Protein AF-A0A0K6IUK5-F1 (afdb_monomer_lite)

pLDDT: mean 80.34, std 14.59, range [36.84, 97.12]

Organism: NCBI:txid1137284

Structure (mmCIF, N/CA/C/O backbone):
data_AF-A0A0K6IUK5-F1
#
_entry.id   AF-A0A0K6IUK5-F1
#
loop_
_atom_site.group_PDB
_atom_site.id
_atom_site.type_symbol
_atom_site.label_atom_id
_atom_site.label_alt_id
_atom_site.label_comp_id
_atom_site.label_asym_id
_atom_site.label_entity_id
_atom_site.label_seq_id
_atom_site.pdbx_PDB_ins_code
_atom_site.Cartn_x
_atom_site.Cartn_y
_atom_site.Cartn_z
_atom_site.occupancy
_atom_site.B_iso_or_equiv
_atom_site.auth_seq_id
_atom_site.auth_comp_id
_atom_site.auth_asym_id
_atom_site.auth_atom_id
_atom_site.pdbx_PDB_model_num
ATOM 1 N N . MET A 1 1 ? -10.605 -6.513 16.446 1.00 74.25 1 MET A N 1
ATOM 2 C CA . MET A 1 1 ? -11.833 -5.879 16.984 1.00 74.25 1 MET A CA 1
ATOM 3 C C . MET A 1 1 ? -12.229 -4.665 16.146 1.00 74.25 1 MET A C 1
ATOM 5 O O . MET A 1 1 ? -13.281 -4.728 15.531 1.00 74.25 1 MET A O 1
ATOM 9 N N . TYR A 1 2 ? -11.373 -3.640 16.013 1.00 83.88 2 TYR A N 1
ATOM 10 C CA . TYR A 1 2 ? -11.662 -2.448 15.192 1.00 83.88 2 TYR A CA 1
ATOM 11 C C . TYR A 1 2 ? -12.016 -2.742 13.733 1.00 83.88 2 TYR A C 1
ATOM 13 O O . TYR A 1 2 ? -12.979 -2.199 13.225 1.00 83.88 2 TYR A O 1
ATOM 21 N N . PHE A 1 3 ? -11.313 -3.662 13.076 1.00 84.06 3 PHE A N 1
ATOM 22 C CA . PHE A 1 3 ? -11.630 -4.091 11.710 1.00 84.06 3 PHE A CA 1
ATOM 23 C C . PHE A 1 3 ? -13.050 -4.639 11.533 1.00 84.06 3 PHE A C 1
ATOM 25 O O . PHE A 1 3 ? -13.745 -4.258 10.596 1.00 84.06 3 PHE A O 1
ATOM 32 N N . MET A 1 4 ? -13.515 -5.474 12.465 1.00 83.88 4 MET A N 1
ATOM 33 C CA . MET A 1 4 ? -14.894 -5.965 12.429 1.00 83.88 4 MET A CA 1
ATOM 34 C C . MET A 1 4 ? -15.892 -4.857 12.756 1.00 83.88 4 MET A C 1
ATOM 36 O O . MET A 1 4 ? -16.943 -4.800 12.133 1.00 83.88 4 MET A O 1
ATOM 40 N N . TRP A 1 5 ? -15.539 -3.951 13.672 1.00 85.06 5 TRP A N 1
ATOM 41 C CA . TRP A 1 5 ? -16.357 -2.783 13.989 1.00 85.06 5 TRP A CA 1
ATOM 42 C C . TRP A 1 5 ? -16.547 -1.865 12.774 1.00 85.06 5 TRP A C 1
ATOM 44 O O . TRP A 1 5 ? -17.683 -1.537 12.441 1.00 85.06 5 TRP A O 1
ATOM 54 N N . LEU A 1 6 ? -15.459 -1.532 12.065 1.00 83.69 6 LEU A N 1
ATOM 55 C CA . LEU A 1 6 ? -15.481 -0.727 10.839 1.00 83.69 6 LEU A CA 1
ATOM 56 C C . LEU A 1 6 ? -16.311 -1.394 9.745 1.00 83.69 6 LEU A C 1
ATOM 58 O O . LEU A 1 6 ? -17.040 -0.709 9.039 1.00 83.69 6 LEU A O 1
ATOM 62 N N . LYS A 1 7 ? -16.248 -2.728 9.643 1.00 82.44 7 LYS A N 1
ATOM 63 C CA . LYS A 1 7 ? -17.112 -3.481 8.735 1.00 82.44 7 LYS A CA 1
ATOM 64 C C . LYS A 1 7 ? -18.584 -3.264 9.073 1.00 82.44 7 LYS A C 1
ATOM 66 O O . LYS A 1 7 ? -19.350 -2.916 8.192 1.00 82.44 7 LYS A O 1
ATOM 71 N N . THR A 1 8 ? -18.993 -3.441 10.329 1.00 79.25 8 THR A N 1
ATOM 72 C CA . THR A 1 8 ? -20.388 -3.183 10.739 1.00 79.25 8 THR A CA 1
ATOM 73 C C . THR A 1 8 ? -20.812 -1.733 10.539 1.00 79.25 8 THR A C 1
ATOM 75 O O . THR A 1 8 ? -21.963 -1.510 10.183 1.00 79.25 8 THR A O 1
ATOM 78 N N . PHE A 1 9 ? -19.899 -0.780 10.725 1.00 79.75 9 PHE A N 1
ATOM 79 C CA . PHE A 1 9 ? -20.152 0.647 10.524 1.00 79.75 9 PHE A CA 1
ATOM 80 C C . PHE A 1 9 ? -20.396 1.000 9.056 1.00 79.75 9 PHE A C 1
ATOM 82 O O . PHE A 1 9 ? -21.297 1.772 8.762 1.00 79.75 9 PHE A O 1
ATOM 89 N N . ASP A 1 10 ? -19.669 0.375 8.128 1.00 73.88 10 ASP A N 1
ATOM 90 C CA . ASP A 1 10 ? -19.883 0.574 6.687 1.00 73.88 10 ASP A CA 1
ATOM 91 C C . ASP A 1 10 ? -21.286 0.124 6.224 1.00 73.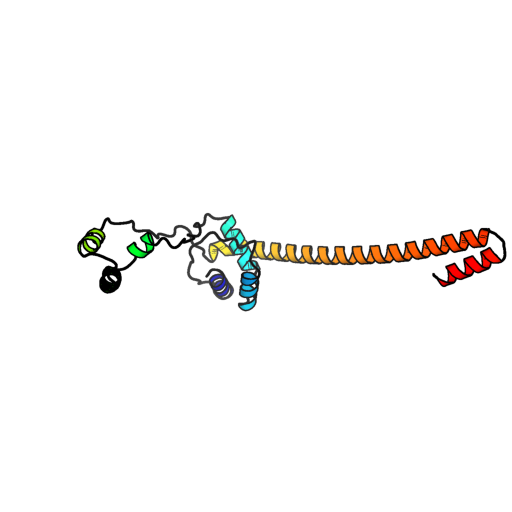88 10 ASP A C 1
ATOM 93 O O . ASP A 1 10 ? -21.802 0.605 5.219 1.00 73.88 10 ASP A O 1
ATOM 97 N N . PHE A 1 11 ? -21.926 -0.788 6.970 1.00 64.44 11 PHE A N 1
ATOM 98 C CA . PHE A 1 11 ? -23.255 -1.319 6.646 1.00 64.44 11 PHE A CA 1
ATOM 99 C C . PHE A 1 11 ? -24.403 -0.734 7.479 1.00 64.44 11 PHE A C 1
ATOM 101 O O . PHE A 1 11 ? -25.540 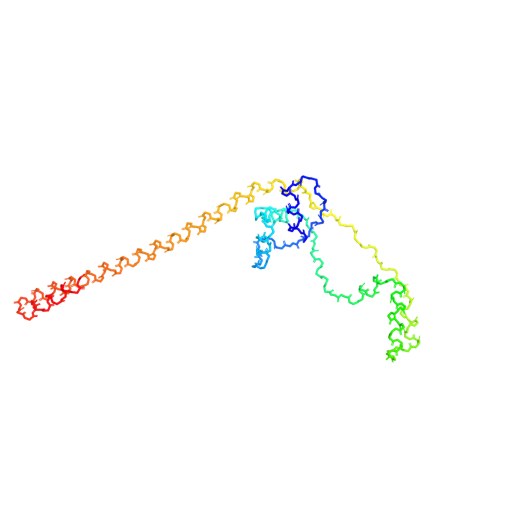-0.777 7.013 1.00 64.44 11 PHE A O 1
ATOM 108 N N . ASN A 1 12 ? -24.147 -0.242 8.695 1.00 64.25 12 ASN A N 1
ATOM 109 C CA . ASN A 1 12 ? -25.169 0.227 9.633 1.00 64.25 12 ASN A CA 1
ATOM 110 C C . ASN A 1 12 ? -24.664 1.421 10.453 1.00 64.25 12 ASN A C 1
ATOM 112 O O . ASN A 1 12 ? -23.577 1.363 11.018 1.00 64.25 12 ASN A O 1
ATOM 116 N N . ASP A 1 13 ? -25.510 2.437 10.629 1.00 60.31 13 ASP A N 1
ATOM 117 C CA . ASP A 1 13 ? -25.185 3.616 11.445 1.00 60.31 13 ASP A CA 1
ATOM 118 C C . ASP A 1 13 ? -25.275 3.349 12.967 1.00 60.31 13 ASP A C 1
ATOM 120 O O . ASP A 1 13 ? -24.606 4.013 13.758 1.00 60.31 13 ASP A O 1
ATOM 124 N N . ASP A 1 14 ? -26.037 2.333 13.391 1.00 62.31 14 ASP A N 1
ATOM 125 C CA . ASP A 1 14 ? -26.255 1.973 14.804 1.00 62.31 14 ASP A CA 1
ATOM 126 C C . ASP A 1 14 ? -25.256 0.908 15.298 1.00 62.31 14 ASP A C 1
ATOM 128 O O . ASP A 1 14 ? -25.627 -0.208 15.676 1.00 62.31 14 ASP A O 1
ATOM 132 N N . VAL A 1 15 ? -23.959 1.229 15.284 1.00 71.56 15 VAL A N 1
ATOM 133 C CA . VAL A 1 15 ? -22.914 0.325 15.803 1.00 71.56 15 VAL A CA 1
ATOM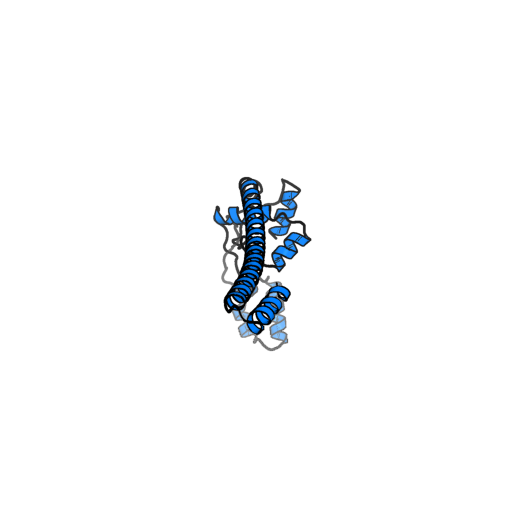 134 C C . VAL A 1 15 ? -22.593 0.617 17.264 1.00 71.56 15 VAL A C 1
ATOM 136 O O . VAL A 1 15 ? -22.423 1.768 17.670 1.00 71.56 15 VAL A O 1
ATOM 139 N N . GLU A 1 16 ? -22.450 -0.444 18.062 1.00 73.75 16 GLU A N 1
ATOM 140 C CA . GLU A 1 16 ? -22.026 -0.342 19.458 1.00 73.75 16 GLU A CA 1
ATOM 141 C C . GLU A 1 16 ? -20.679 0.374 19.591 1.00 73.75 16 GLU A C 1
ATOM 143 O O . GLU A 1 16 ? -19.725 0.087 18.875 1.00 73.75 16 GLU A O 1
ATOM 148 N N . ARG A 1 17 ? -20.581 1.292 20.552 1.00 77.75 17 ARG A N 1
ATOM 149 C CA . ARG A 1 17 ? -19.336 2.004 20.864 1.00 77.75 17 ARG A CA 1
ATOM 150 C C . ARG A 1 17 ? -18.232 1.044 21.317 1.00 77.75 17 ARG A C 1
ATOM 152 O O . ARG A 1 17 ? -18.455 0.176 22.157 1.00 77.75 17 ARG A O 1
ATOM 159 N N . VAL A 1 18 ? -17.017 1.264 20.827 1.00 82.38 18 VAL A N 1
ATOM 160 C CA . VAL A 1 18 ? -15.818 0.490 21.202 1.00 82.38 18 VAL A CA 1
ATOM 161 C C . VAL A 1 18 ? -14.839 1.432 21.904 1.00 82.38 18 VAL A C 1
ATOM 163 O O . VAL A 1 18 ? -14.754 2.593 21.507 1.00 82.38 18 VAL A O 1
ATOM 166 N N . PRO A 1 19 ? -14.114 1.013 22.957 1.00 82.19 19 PRO A N 1
ATOM 167 C CA . PRO A 1 19 ? -13.124 1.880 23.595 1.00 82.19 19 PRO A CA 1
ATOM 168 C C . PRO A 1 19 ? -12.088 2.341 22.568 1.00 82.19 19 PRO A C 1
ATOM 170 O O . PRO A 1 19 ? -11.715 1.573 21.685 1.00 82.19 19 PRO A O 1
ATOM 173 N N . LEU A 1 20 ? -11.616 3.583 22.663 1.00 83.62 20 LEU A N 1
ATOM 174 C CA . LEU A 1 20 ? -10.588 4.102 21.758 1.00 83.62 20 LEU A CA 1
ATOM 175 C C . LEU A 1 20 ? -9.202 3.773 22.326 1.00 83.62 20 LEU A C 1
ATOM 177 O O . LEU A 1 20 ? -8.785 4.379 23.309 1.00 83.62 20 LEU A O 1
ATOM 181 N N . ILE A 1 21 ? -8.509 2.796 21.746 1.00 84.06 21 ILE A N 1
ATOM 182 C CA . ILE A 1 21 ? -7.199 2.310 22.189 1.00 84.06 21 ILE 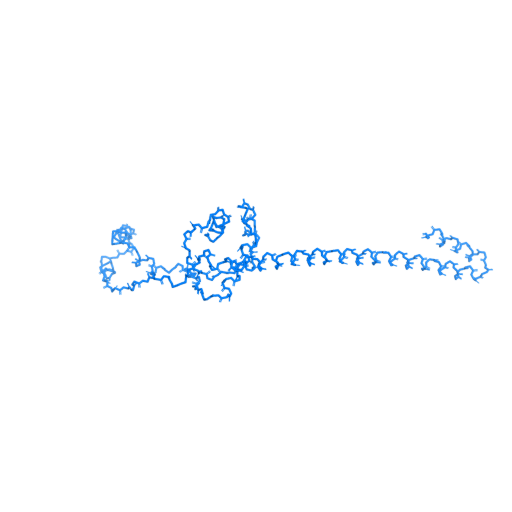A CA 1
ATOM 183 C C . ILE A 1 21 ? -6.167 2.679 21.128 1.00 84.06 21 ILE A C 1
ATOM 185 O O . ILE A 1 21 ? -6.385 2.455 19.938 1.00 84.06 21 ILE A O 1
ATOM 189 N N . GLN A 1 22 ? -5.038 3.225 21.570 1.00 82.38 22 GLN A N 1
ATOM 190 C CA . GLN A 1 22 ? -3.922 3.603 20.724 1.00 82.38 22 GLN A CA 1
ATOM 191 C C . GLN A 1 22 ? -3.341 2.368 20.040 1.00 82.38 22 GLN A C 1
ATOM 193 O O . GLN A 1 22 ? -2.812 1.464 20.691 1.00 82.38 22 GLN A O 1
ATOM 198 N N . PHE A 1 23 ? -3.424 2.366 18.718 1.00 82.38 23 PHE A N 1
ATOM 199 C CA . PHE A 1 23 ? -2.819 1.375 17.845 1.00 82.38 23 PHE A CA 1
ATOM 200 C C . PHE A 1 23 ? -2.328 2.089 16.585 1.00 82.38 23 PHE A C 1
ATOM 202 O O . PHE A 1 23 ? -2.915 3.095 16.181 1.00 82.38 23 PHE A O 1
ATOM 209 N N . ASP A 1 24 ? -1.251 1.593 15.983 1.00 83.38 24 ASP A N 1
ATOM 210 C CA . ASP A 1 24 ? -0.746 2.154 14.732 1.00 83.38 24 ASP A CA 1
ATOM 211 C C . ASP A 1 24 ? -1.549 1.583 13.557 1.00 83.38 24 ASP A C 1
ATOM 213 O O . ASP A 1 24 ? -1.362 0.438 13.156 1.00 83.38 24 ASP A O 1
ATOM 217 N N . PHE A 1 25 ? -2.483 2.380 13.041 1.00 84.06 25 PHE A N 1
ATOM 218 C CA . PHE A 1 25 ? -3.252 2.060 11.835 1.00 84.06 25 PHE A CA 1
ATOM 219 C C . PHE A 1 25 ? -2.691 2.737 10.576 1.00 84.06 25 PHE A C 1
ATOM 221 O O . PHE A 1 25 ? -3.238 2.534 9.491 1.00 84.06 25 PHE A O 1
ATOM 228 N N . GLU A 1 26 ? -1.629 3.544 10.693 1.00 81.62 26 GLU A N 1
ATOM 229 C CA . GLU A 1 26 ? -0.958 4.140 9.531 1.00 81.62 26 GLU A CA 1
ATOM 230 C C . GLU A 1 26 ? -0.112 3.091 8.806 1.00 81.62 26 GLU A C 1
ATOM 232 O O . GLU A 1 26 ? -0.097 3.043 7.575 1.00 81.62 26 GLU A O 1
ATOM 237 N N . HIS A 1 27 ? 0.540 2.212 9.570 1.00 81.62 27 HIS A N 1
ATOM 238 C CA . HIS A 1 27 ? 1.435 1.182 9.049 1.00 81.62 27 HIS A CA 1
ATOM 239 C C . HIS A 1 27 ? 0.903 -0.218 9.348 1.00 81.62 27 HIS A C 1
ATOM 241 O O . HIS A 1 27 ? 1.444 -0.943 10.178 1.00 81.62 27 HIS A O 1
ATOM 247 N N . LEU A 1 28 ? -0.151 -0.613 8.630 1.00 83.69 28 LEU A N 1
ATOM 248 C CA . LEU A 1 28 ? -0.662 -1.981 8.713 1.00 83.69 28 LEU A CA 1
ATOM 249 C C . LEU A 1 28 ? 0.390 -2.984 8.234 1.00 83.69 28 LEU A C 1
ATOM 251 O O . LEU A 1 28 ? 0.936 -2.835 7.133 1.00 83.69 28 LEU A O 1
ATOM 255 N N . ASN A 1 29 ? 0.599 -4.045 9.008 1.00 86.38 29 ASN A N 1
ATOM 256 C CA . ASN A 1 29 ? 1.429 -5.172 8.588 1.00 86.38 29 ASN A CA 1
ATOM 257 C C . ASN A 1 29 ? 0.772 -5.936 7.425 1.00 86.38 29 ASN A C 1
ATOM 259 O O . ASN A 1 29 ? -0.438 -5.861 7.215 1.00 86.38 29 ASN A O 1
ATOM 263 N N . GLU A 1 30 ? 1.555 -6.723 6.683 1.00 83.69 30 GLU A N 1
ATOM 264 C CA . GLU A 1 30 ? 1.054 -7.495 5.532 1.00 83.69 30 GLU A CA 1
ATOM 265 C C . GLU A 1 30 ? -0.118 -8.419 5.911 1.00 83.69 30 GLU A C 1
ATOM 267 O O . GLU A 1 30 ? -1.107 -8.505 5.185 1.00 83.69 30 GLU A O 1
ATOM 272 N N . GLU A 1 31 ? -0.060 -9.038 7.092 1.00 85.88 31 GLU A N 1
ATOM 273 C CA . GLU A 1 31 ? -1.130 -9.888 7.627 1.00 85.88 31 GLU A CA 1
ATOM 274 C C . GLU A 1 31 ? -2.422 -9.105 7.900 1.00 85.88 31 GLU A C 1
ATOM 276 O O . GLU A 1 31 ? -3.520 -9.583 7.616 1.00 85.88 31 GLU A O 1
ATOM 281 N N . GLU A 1 32 ? -2.306 -7.881 8.414 1.00 84.19 32 GLU A N 1
ATOM 282 C CA . GLU A 1 32 ? -3.443 -7.010 8.718 1.00 84.19 32 GLU A CA 1
ATOM 283 C C . GLU A 1 32 ? -4.067 -6.449 7.441 1.00 84.19 32 GLU A C 1
ATOM 285 O O . GLU A 1 32 ? -5.291 -6.367 7.335 1.00 84.19 32 GLU A O 1
ATOM 290 N N . GLN A 1 33 ? -3.241 -6.129 6.442 1.00 84.62 33 GLN A N 1
ATOM 291 C CA . GLN A 1 33 ? -3.699 -5.743 5.109 1.00 84.62 33 GLN A CA 1
ATOM 292 C C . GLN A 1 33 ? -4.417 -6.903 4.412 1.00 84.62 33 GLN A C 1
ATOM 294 O O . GLN A 1 33 ? -5.497 -6.710 3.853 1.00 84.62 33 GLN A O 1
ATOM 299 N N . ALA A 1 34 ? -3.859 -8.116 4.482 1.00 84.94 34 ALA A N 1
ATOM 300 C CA . ALA A 1 34 ? -4.484 -9.317 3.938 1.00 84.94 34 ALA A CA 1
ATOM 301 C C . ALA A 1 34 ? -5.804 -9.636 4.651 1.00 84.94 34 ALA A C 1
ATOM 303 O O . ALA A 1 34 ? -6.786 -9.987 4.000 1.00 84.94 34 ALA A O 1
ATOM 304 N N . PHE A 1 35 ? -5.859 -9.460 5.973 1.00 87.06 35 PHE A N 1
ATOM 305 C CA . PHE A 1 35 ? -7.088 -9.597 6.747 1.00 87.06 35 PHE A CA 1
ATOM 306 C C . PHE A 1 35 ? -8.132 -8.554 6.330 1.00 87.06 35 PHE A C 1
ATOM 308 O O . PHE A 1 35 ? -9.281 -8.910 6.076 1.00 87.06 35 PHE A O 1
ATOM 315 N N . ALA A 1 36 ? -7.749 -7.280 6.212 1.00 87.19 36 ALA A N 1
ATOM 316 C CA . ALA A 1 36 ? -8.650 -6.225 5.757 1.00 87.19 36 ALA A CA 1
ATOM 317 C C . ALA A 1 36 ? -9.215 -6.529 4.361 1.00 87.19 36 ALA A C 1
ATOM 319 O O . ALA A 1 36 ? -10.422 -6.411 4.157 1.00 87.19 36 ALA A O 1
ATOM 320 N N . ALA A 1 37 ? -8.371 -7.004 3.442 1.00 86.88 37 ALA A N 1
ATOM 321 C CA . ALA A 1 37 ? -8.786 -7.421 2.106 1.00 86.88 37 ALA A CA 1
ATOM 322 C C . ALA A 1 37 ? -9.715 -8.647 2.130 1.00 86.88 37 ALA A C 1
ATOM 324 O O . ALA A 1 37 ? -10.715 -8.661 1.424 1.00 86.88 37 ALA A O 1
ATOM 325 N N . LEU A 1 38 ? -9.430 -9.654 2.963 1.00 88.56 38 LEU A N 1
ATOM 326 C CA . LEU A 1 38 ? -10.246 -10.870 3.078 1.00 88.56 38 LEU A CA 1
ATOM 327 C C . LEU A 1 38 ? -11.674 -10.579 3.555 1.00 88.56 38 LEU A C 1
ATOM 329 O O . LEU A 1 38 ? -12.607 -11.292 3.192 1.00 88.56 38 LEU A O 1
ATOM 333 N N . TYR A 1 39 ? -11.836 -9.559 4.397 1.00 84.31 39 TYR A N 1
ATOM 334 C CA . TYR A 1 39 ? -13.128 -9.174 4.957 1.00 84.31 39 TYR A CA 1
ATOM 335 C C . TYR A 1 39 ? -13.754 -7.950 4.277 1.00 84.31 39 TYR A C 1
ATOM 337 O O . TYR A 1 39 ? -14.769 -7.469 4.789 1.00 84.31 39 TYR A O 1
ATOM 345 N N . ASP A 1 40 ? -13.199 -7.497 3.148 1.00 85.94 40 ASP A N 1
ATOM 346 C CA . ASP A 1 40 ? -13.646 -6.330 2.373 1.00 85.94 40 ASP A CA 1
ATOM 347 C C . ASP A 1 40 ? -13.767 -5.051 3.217 1.00 85.94 40 ASP A C 1
ATOM 349 O O . ASP A 1 40 ? -14.698 -4.266 3.062 1.00 85.94 40 ASP A O 1
ATOM 353 N N . ILE A 1 41 ? -12.840 -4.844 4.154 1.00 87.50 41 ILE A N 1
ATOM 354 C CA . ILE A 1 41 ? -12.848 -3.658 5.012 1.00 87.50 41 ILE A CA 1
ATOM 355 C C . ILE A 1 41 ? -12.272 -2.477 4.222 1.00 87.50 41 ILE A C 1
ATOM 357 O O . ILE A 1 41 ? -11.113 -2.540 3.796 1.00 87.50 41 ILE A O 1
ATOM 361 N N . PRO A 1 42 ? -13.020 -1.371 4.052 1.00 86.81 42 PRO A N 1
ATOM 362 C CA . PRO A 1 42 ? -12.527 -0.222 3.308 1.00 86.81 42 PRO A CA 1
ATOM 363 C C . PRO A 1 42 ? -11.279 0.383 3.963 1.00 86.81 42 PRO A C 1
ATOM 365 O O . PRO A 1 42 ? -11.323 0.888 5.085 1.00 86.81 42 PRO A O 1
ATOM 368 N N . LEU A 1 43 ? -10.162 0.415 3.231 1.00 87.12 43 LEU A N 1
ATOM 369 C CA . LEU A 1 43 ? -8.905 1.022 3.700 1.00 87.12 43 LEU A CA 1
ATOM 370 C C . LEU A 1 43 ? -9.064 2.506 4.065 1.00 87.12 43 LEU A C 1
ATOM 372 O O . LEU A 1 43 ? -8.375 3.008 4.950 1.00 87.12 43 LEU A O 1
ATOM 376 N N . ALA A 1 44 ? -10.007 3.204 3.427 1.00 88.19 44 ALA A N 1
ATOM 377 C CA . ALA A 1 44 ? -10.342 4.579 3.775 1.00 88.19 44 ALA A CA 1
ATOM 378 C C . ALA A 1 44 ? -10.880 4.704 5.211 1.00 88.19 44 ALA A C 1
ATOM 380 O O . ALA A 1 44 ? -10.535 5.654 5.905 1.00 88.19 44 ALA A O 1
ATOM 381 N N . LEU A 1 45 ? -11.666 3.731 5.682 1.00 88.25 45 LEU A N 1
ATOM 382 C CA . LEU A 1 45 ? -12.178 3.712 7.054 1.00 88.25 45 LEU A CA 1
ATOM 383 C C . LEU A 1 45 ? -11.072 3.404 8.066 1.00 88.25 45 LEU A C 1
ATOM 385 O O . LEU A 1 45 ? -11.039 3.996 9.142 1.00 88.25 45 LEU A O 1
ATOM 389 N N . VAL A 1 46 ? -10.121 2.538 7.708 1.00 88.75 46 VAL A N 1
ATOM 390 C CA . VAL A 1 46 ? -8.940 2.285 8.549 1.00 88.75 46 VAL A CA 1
ATOM 391 C C . VAL A 1 46 ? -8.082 3.545 8.676 1.00 88.75 46 VAL A C 1
ATOM 393 O O . VAL A 1 46 ? -7.638 3.897 9.766 1.00 88.75 46 VAL A O 1
ATOM 396 N N . LYS A 1 47 ? -7.917 4.286 7.579 1.00 88.69 47 LYS A N 1
ATOM 397 C CA . LYS A 1 47 ? -7.194 5.558 7.583 1.00 88.69 47 LYS A CA 1
ATOM 398 C C . LYS A 1 47 ? -7.944 6.656 8.345 1.00 88.69 47 LYS A C 1
ATOM 400 O O . LYS A 1 47 ? -7.316 7.426 9.065 1.00 88.69 47 LYS A O 1
ATOM 405 N N . ALA A 1 48 ? -9.275 6.691 8.269 1.00 88.50 48 ALA A N 1
ATOM 406 C CA . ALA A 1 48 ? -10.092 7.573 9.102 1.00 88.50 48 ALA A CA 1
ATOM 407 C C . ALA A 1 48 ? -9.927 7.246 10.596 1.00 88.50 48 ALA A C 1
ATOM 409 O O . ALA A 1 48 ? -9.789 8.155 11.410 1.00 88.50 48 ALA A O 1
ATOM 410 N N . LEU A 1 49 ? -9.851 5.961 10.961 1.00 88.69 49 LEU A N 1
ATOM 411 C CA . LEU A 1 49 ? -9.571 5.537 12.334 1.00 88.69 49 LEU A CA 1
ATOM 412 C C . LEU A 1 49 ? -8.185 6.002 12.811 1.00 88.69 49 LEU A C 1
ATOM 414 O O . LEU A 1 49 ? -8.064 6.499 13.930 1.00 88.69 49 LEU A O 1
ATOM 418 N N . ALA A 1 50 ? -7.159 5.903 11.959 1.00 89.00 50 ALA A N 1
ATOM 419 C CA . ALA A 1 50 ? -5.829 6.439 12.254 1.00 89.00 50 ALA A CA 1
ATOM 420 C C . ALA A 1 50 ? -5.878 7.957 12.516 1.00 89.00 50 ALA A C 1
ATOM 422 O O . ALA A 1 50 ? -5.324 8.446 13.500 1.00 89.00 50 ALA A O 1
ATOM 423 N N . MET A 1 51 ? -6.616 8.704 11.688 1.00 89.75 51 MET A N 1
ATOM 424 C CA . MET A 1 51 ? -6.811 10.145 11.879 1.00 89.75 51 MET A CA 1
ATOM 425 C C . MET A 1 51 ? -7.517 10.475 13.195 1.00 89.75 51 MET A C 1
ATOM 427 O O . MET A 1 51 ? -7.099 11.403 13.885 1.00 89.75 51 MET A O 1
ATOM 431 N N . VAL A 1 52 ? -8.549 9.712 13.566 1.00 89.31 52 VAL A N 1
ATOM 432 C CA . VAL A 1 52 ? -9.256 9.876 14.845 1.00 89.31 52 VAL A CA 1
ATOM 433 C C . VAL A 1 52 ? -8.302 9.673 16.021 1.00 89.31 52 VAL A C 1
ATOM 435 O O . VAL A 1 52 ? -8.291 10.489 16.939 1.00 89.31 52 VAL A O 1
ATOM 438 N N . LEU A 1 53 ? -7.479 8.624 15.982 1.00 86.81 53 LEU A N 1
ATOM 439 C CA . LEU A 1 53 ? -6.508 8.323 17.039 1.00 86.81 53 LEU A CA 1
ATOM 440 C C . LEU A 1 53 ? -5.401 9.374 17.159 1.00 86.81 53 LEU A C 1
ATOM 442 O O . LEU A 1 53 ? -4.908 9.619 18.254 1.00 86.81 53 LEU A O 1
ATOM 446 N N . ASN A 1 54 ? -5.039 10.024 16.055 1.00 85.81 54 ASN A N 1
ATOM 447 C CA . ASN A 1 54 ? -4.094 11.137 16.069 1.00 85.81 54 ASN A CA 1
ATOM 448 C C . ASN A 1 54 ? -4.736 12.452 16.547 1.00 85.81 54 ASN A C 1
ATOM 450 O O . ASN A 1 54 ? -4.052 13.306 17.110 1.00 85.81 54 ASN A O 1
ATOM 454 N N . ALA A 1 55 ? -6.038 12.637 16.314 1.00 84.75 55 ALA A N 1
ATOM 455 C CA . ALA A 1 55 ? -6.763 13.857 16.662 1.00 84.75 55 ALA A CA 1
ATOM 456 C C . ALA A 1 55 ? -7.315 13.857 18.097 1.00 84.75 55 ALA A C 1
ATOM 458 O O . ALA A 1 55 ? -7.500 14.930 18.677 1.00 84.75 55 ALA A O 1
ATOM 459 N N . GLN A 1 56 ? -7.605 12.685 18.668 1.00 83.25 56 GLN A N 1
ATOM 460 C CA . GLN A 1 56 ? -8.244 12.546 19.975 1.00 83.25 56 GLN A CA 1
ATOM 461 C C . GLN A 1 56 ? -7.379 11.771 20.971 1.00 83.25 56 GLN A C 1
ATOM 463 O O . GLN A 1 56 ? -6.668 10.844 20.590 1.00 83.25 56 GLN A O 1
ATOM 468 N N . PRO A 1 57 ? -7.462 12.106 22.273 1.00 81.94 57 PRO A N 1
ATOM 469 C CA . PRO A 1 57 ? -6.833 11.297 23.304 1.00 81.94 57 PRO A CA 1
ATOM 470 C C . PRO A 1 57 ? -7.439 9.889 23.316 1.00 81.94 57 PRO A C 1
ATOM 472 O O . PRO A 1 57 ? -8.656 9.712 23.264 1.00 81.94 57 PRO A O 1
ATOM 475 N N . SER A 1 58 ? -6.571 8.892 23.410 1.00 84.75 58 SER A N 1
ATOM 476 C CA . SER A 1 58 ? -6.909 7.474 23.385 1.00 84.75 58 SER A CA 1
ATOM 477 C C . SER A 1 58 ? -6.281 6.758 24.582 1.00 84.75 58 SER A C 1
ATOM 479 O O . SER A 1 58 ? -5.359 7.253 25.242 1.00 84.75 58 SER A O 1
ATOM 481 N N . HIS A 1 59 ? -6.792 5.570 24.888 1.00 80.00 59 HIS A N 1
ATOM 482 C CA . HIS A 1 59 ? -6.213 4.703 25.906 1.00 80.00 59 HIS A CA 1
ATOM 483 C C . HIS A 1 59 ? -4.924 4.085 25.395 1.00 80.00 59 HIS A C 1
ATOM 485 O O . HIS A 1 59 ? -4.876 3.580 24.281 1.00 80.00 59 HIS A O 1
ATOM 491 N N . GLN A 1 60 ? -3.892 4.031 26.226 1.00 75.50 60 GLN A N 1
ATOM 492 C CA . GLN A 1 60 ? -2.720 3.228 25.897 1.00 75.50 60 GLN A CA 1
ATOM 493 C C . GLN A 1 60 ? -3.123 1.753 25.827 1.00 75.50 60 GLN A C 1
ATOM 495 O O . GLN A 1 60 ? -3.834 1.257 26.708 1.00 75.50 60 GLN A O 1
ATOM 500 N N . ALA A 1 61 ? -2.672 1.047 24.789 1.00 68.25 61 ALA A N 1
ATOM 501 C CA . ALA A 1 61 ? -2.837 -0.395 24.730 1.00 68.25 61 ALA A CA 1
ATOM 502 C C . ALA A 1 61 ? -2.164 -0.994 25.969 1.00 68.25 61 ALA A C 1
ATOM 504 O O . ALA A 1 61 ? -0.942 -0.921 26.116 1.00 68.25 61 ALA A O 1
ATOM 505 N N . LYS A 1 62 ? -2.960 -1.571 26.879 1.00 64.38 62 LYS A N 1
ATOM 506 C CA . LYS A 1 62 ? -2.435 -2.403 27.963 1.00 64.38 62 LYS A CA 1
ATOM 507 C C . LYS A 1 62 ? -1.824 -3.628 27.285 1.00 64.38 62 LYS A C 1
ATOM 509 O O . LYS A 1 62 ? -2.499 -4.638 27.111 1.00 64.38 62 LYS A O 1
ATOM 514 N N . GLN A 1 63 ? -0.563 -3.533 26.864 1.00 54.75 63 GLN A N 1
ATOM 515 C CA . GLN A 1 63 ? 0.241 -4.705 26.559 1.00 54.75 63 GLN A CA 1
ATOM 516 C C . GLN A 1 63 ? 0.346 -5.457 27.874 1.00 54.75 63 GLN A C 1
ATOM 518 O O . GLN A 1 63 ? 1.177 -5.153 28.729 1.00 54.75 63 GLN A O 1
ATOM 523 N N . THR A 1 64 ? -0.583 -6.381 28.083 1.00 50.22 64 THR A N 1
ATOM 524 C CA . THR A 1 64 ? -0.539 -7.280 29.217 1.00 50.22 64 THR A CA 1
ATOM 525 C C . THR A 1 64 ? 0.619 -8.217 28.910 1.00 50.22 64 THR A C 1
ATOM 527 O O . THR A 1 64 ? 0.446 -9.300 28.361 1.00 50.22 64 THR A O 1
ATOM 530 N N . GLN A 1 65 ? 1.843 -7.796 29.249 1.00 49.81 65 GLN A N 1
ATOM 531 C CA . GLN A 1 65 ? 2.792 -8.773 29.757 1.00 49.81 65 GLN A CA 1
ATOM 532 C C . GLN A 1 65 ? 2.006 -9.543 30.803 1.00 49.81 65 GLN A C 1
ATOM 534 O O . GLN A 1 65 ? 1.438 -8.932 31.707 1.00 49.81 65 GLN A O 1
ATOM 539 N N . PHE A 1 66 ? 1.853 -10.844 30.593 1.00 51.66 66 PHE A N 1
ATOM 540 C CA . PHE A 1 66 ? 1.135 -11.701 31.513 1.00 51.66 66 PHE A CA 1
ATOM 541 C C . PHE A 1 66 ? 1.786 -11.551 32.892 1.00 51.66 66 PHE A C 1
ATOM 543 O O . PHE A 1 66 ? 2.852 -12.102 33.158 1.00 51.66 66 PHE A O 1
ATOM 550 N N . GLN A 1 67 ? 1.184 -10.723 33.740 1.00 60.34 67 GLN A N 1
ATOM 551 C CA . GLN A 1 67 ? 1.624 -10.517 35.104 1.00 60.34 67 GLN A CA 1
ATOM 552 C C . GLN A 1 67 ? 0.913 -11.580 35.918 1.00 60.34 67 GLN A C 1
ATOM 554 O O . GLN A 1 67 ? -0.292 -11.496 36.168 1.00 60.34 67 GLN A O 1
ATOM 559 N N . PHE A 1 68 ? 1.672 -12.621 36.262 1.00 59.56 68 PHE A N 1
ATOM 560 C CA . PHE A 1 68 ? 1.178 -13.763 37.023 1.00 59.56 68 PHE A CA 1
ATOM 561 C C . PHE A 1 68 ? 0.425 -13.311 38.279 1.00 59.56 68 PHE A C 1
ATOM 563 O O . PHE A 1 68 ? -0.622 -13.869 38.582 1.00 59.56 68 PHE A O 1
ATOM 570 N N . ASP A 1 69 ? 0.891 -12.250 38.939 1.00 64.69 69 ASP A N 1
ATOM 571 C CA . ASP A 1 69 ? 0.254 -11.691 40.131 1.00 64.69 69 ASP A CA 1
ATOM 572 C C . ASP A 1 69 ? -1.152 -11.146 39.841 1.00 64.69 69 ASP A C 1
ATOM 574 O O . ASP A 1 69 ? -2.101 -11.451 40.560 1.00 64.69 69 ASP A O 1
ATOM 578 N N . THR A 1 70 ? -1.338 -10.401 38.749 1.00 66.00 70 THR A N 1
ATOM 579 C CA . THR A 1 70 ? -2.649 -9.847 38.372 1.00 66.00 70 THR A CA 1
ATOM 580 C C . THR A 1 70 ? -3.631 -10.948 37.979 1.00 66.00 70 THR A C 1
ATOM 582 O O . THR A 1 70 ? -4.799 -10.895 38.363 1.00 66.00 70 THR A O 1
ATOM 585 N N . TRP A 1 71 ? -3.151 -11.971 37.262 1.00 74.31 71 TRP A N 1
ATOM 586 C CA . TRP A 1 71 ? -3.936 -13.160 36.928 1.00 74.31 71 TRP A CA 1
ATOM 587 C C . TRP A 1 71 ? -4.301 -13.963 38.181 1.00 74.31 71 TRP A C 1
ATOM 589 O O . TRP A 1 71 ? -5.454 -14.335 38.365 1.00 74.31 71 TRP A O 1
ATOM 599 N N . LEU A 1 72 ? -3.356 -14.162 39.102 1.00 73.19 72 LEU A N 1
ATOM 600 C CA . LEU A 1 72 ? -3.616 -14.841 40.368 1.00 73.19 72 LEU A CA 1
ATOM 601 C C . LEU A 1 72 ? -4.664 -14.079 41.188 1.00 73.19 72 LEU A C 1
ATOM 603 O O . LEU A 1 72 ? -5.531 -14.695 41.802 1.00 73.19 72 LEU A O 1
ATOM 607 N N . HIS A 1 73 ? -4.625 -12.744 41.193 1.00 72.38 73 HIS A N 1
ATOM 608 C CA . HIS A 1 73 ? -5.591 -11.927 41.920 1.00 72.38 73 HIS A CA 1
ATOM 609 C C . HIS A 1 73 ? -6.986 -11.915 41.282 1.00 72.38 73 HIS A C 1
ATOM 611 O O . HIS A 1 73 ? -7.956 -11.899 42.046 1.00 72.38 73 HIS A O 1
ATOM 617 N N . SER A 1 74 ? -7.100 -12.004 39.951 1.00 68.50 74 SER A N 1
ATOM 618 C CA . SER A 1 74 ? -8.384 -12.006 39.233 1.00 68.50 74 SER A CA 1
ATOM 619 C C . SER A 1 74 ? -9.164 -13.323 39.322 1.00 68.50 74 SER A C 1
ATOM 621 O O . SER A 1 74 ? -10.371 -13.323 39.087 1.00 68.50 74 SER A O 1
ATOM 623 N N . LEU A 1 75 ? -8.519 -14.425 39.719 1.00 75.69 75 LEU A N 1
ATOM 624 C CA . LEU A 1 75 ? -9.193 -15.707 39.943 1.00 75.69 75 LEU A CA 1
ATOM 625 C C . LEU A 1 75 ? -10.203 -15.636 41.099 1.00 75.69 75 LEU A C 1
ATOM 627 O O . LEU A 1 75 ? -9.955 -15.024 42.149 1.00 75.69 75 LEU A O 1
ATOM 631 N N . SER A 1 76 ? -11.329 -16.325 40.939 1.00 75.19 76 SER A N 1
ATOM 632 C CA . SER A 1 76 ? -12.315 -16.513 42.003 1.00 75.19 76 SER A CA 1
ATOM 633 C C . SER A 1 76 ? -11.748 -17.361 43.150 1.00 75.19 76 SER A C 1
ATOM 635 O O . SER A 1 76 ? -10.765 -18.087 42.990 1.00 75.19 76 SER A O 1
ATOM 637 N N . GLU A 1 77 ? -12.361 -17.289 44.335 1.00 74.25 77 GLU A N 1
ATOM 638 C CA . GLU A 1 77 ? -11.917 -18.101 45.481 1.00 74.25 77 GLU A CA 1
ATOM 639 C C . GLU A 1 77 ? -11.971 -19.606 45.179 1.00 74.25 77 GLU A C 1
ATOM 641 O O . GLU A 1 77 ? -11.052 -20.330 45.542 1.00 74.25 77 GLU A O 1
ATOM 646 N N . ALA A 1 78 ? -12.973 -20.062 44.422 1.00 73.38 78 ALA A N 1
ATOM 647 C CA . ALA A 1 78 ? -13.091 -21.464 44.025 1.00 73.38 78 ALA A CA 1
ATOM 648 C C . ALA A 1 78 ? -11.957 -21.919 43.084 1.00 73.38 78 ALA A C 1
ATOM 650 O O . ALA A 1 78 ? -11.455 -23.039 43.201 1.00 73.38 78 ALA A O 1
ATOM 651 N N . GLU A 1 79 ? -11.520 -21.058 42.163 1.00 72.62 79 GLU A N 1
ATOM 652 C CA . GLU A 1 79 ? -10.412 -21.349 41.242 1.00 72.62 79 GLU A CA 1
ATOM 653 C C . GLU A 1 79 ? -9.061 -21.318 41.962 1.00 72.62 79 GLU A C 1
ATOM 655 O O . GLU A 1 79 ? -8.225 -22.197 41.745 1.00 72.62 79 GLU A O 1
ATOM 660 N N . LYS A 1 80 ? -8.876 -20.366 42.886 1.00 77.31 80 LYS A N 1
ATOM 661 C CA . LYS A 1 80 ? -7.710 -20.310 43.780 1.00 77.31 80 LYS A CA 1
ATOM 662 C C . LYS A 1 80 ? -7.614 -21.564 44.646 1.00 77.31 80 LYS A C 1
ATOM 664 O O . LYS A 1 80 ? -6.544 -22.161 44.726 1.00 77.31 80 LYS A O 1
ATOM 669 N N . ASP A 1 81 ? -8.726 -22.014 45.218 1.00 74.50 81 ASP A N 1
ATOM 670 C CA . ASP A 1 81 ? -8.788 -23.243 46.014 1.00 74.50 81 ASP A CA 1
ATOM 671 C C . ASP A 1 81 ? -8.484 -24.491 45.178 1.00 74.50 81 ASP A C 1
ATOM 673 O O . ASP A 1 81 ? -7.830 -25.420 45.653 1.00 74.50 81 ASP A O 1
ATOM 677 N N . THR A 1 82 ? -8.919 -24.511 43.917 1.00 77.62 82 THR A N 1
ATOM 678 C CA . THR A 1 82 ? -8.643 -25.618 42.991 1.00 77.62 82 THR A CA 1
ATOM 679 C C . THR A 1 82 ? -7.160 -25.671 42.613 1.00 77.62 82 THR A C 1
ATOM 681 O O . THR A 1 82 ? -6.561 -26.746 42.638 1.00 77.62 82 THR A O 1
ATOM 684 N N . LEU A 1 83 ? -6.534 -24.520 42.348 1.00 75.31 83 LEU A N 1
ATOM 685 C CA . LEU A 1 83 ? -5.092 -24.424 42.093 1.00 75.31 83 LEU A CA 1
ATOM 686 C C . LEU A 1 83 ? -4.264 -24.798 43.323 1.00 75.31 83 LEU A C 1
ATOM 688 O O . LEU A 1 83 ? -3.288 -25.536 43.206 1.00 75.31 83 LEU A O 1
ATOM 692 N N . LEU A 1 84 ? -4.670 -24.340 44.509 1.00 73.62 84 LEU A N 1
ATOM 693 C CA . LEU A 1 84 ? -4.014 -24.709 45.760 1.00 73.62 84 LEU A CA 1
ATOM 694 C C . LEU A 1 84 ? -4.113 -26.214 46.019 1.00 73.62 84 LEU A C 1
ATOM 696 O O . LEU A 1 84 ? -3.110 -26.809 46.400 1.00 73.62 84 LEU A O 1
ATOM 700 N N . ARG A 1 85 ? -5.269 -26.846 45.765 1.00 73.44 85 ARG A N 1
ATOM 701 C CA . ARG A 1 85 ? -5.426 -28.311 45.853 1.00 73.44 85 ARG A CA 1
ATOM 702 C C . ARG A 1 85 ? -4.512 -29.039 44.875 1.00 73.44 85 ARG A C 1
ATOM 704 O O . ARG A 1 85 ? -3.792 -29.934 45.303 1.00 73.44 85 ARG A O 1
ATOM 711 N N . ALA A 1 86 ? -4.469 -28.608 43.615 1.00 71.06 86 ALA A N 1
ATOM 712 C CA . ALA A 1 86 ? -3.603 -29.209 42.602 1.00 71.06 86 ALA A CA 1
ATOM 713 C C . ALA A 1 86 ? -2.109 -29.105 42.971 1.00 71.06 86 ALA A C 1
ATOM 715 O O . ALA A 1 86 ? -1.368 -30.078 42.845 1.00 71.06 86 ALA A O 1
ATOM 716 N N . LEU A 1 87 ? -1.665 -27.957 43.495 1.00 68.50 87 LEU A N 1
ATOM 717 C CA . LEU A 1 87 ? -0.284 -27.761 43.953 1.00 68.50 87 LEU A CA 1
ATOM 718 C C . LEU A 1 87 ? 0.047 -28.566 45.222 1.00 68.50 87 LEU A C 1
ATOM 720 O O . LEU A 1 87 ? 1.188 -28.999 45.405 1.00 68.50 87 LEU A O 1
ATOM 724 N N . PHE A 1 88 ? -0.946 -28.789 46.089 1.00 68.50 88 PHE A N 1
ATOM 725 C CA . PHE A 1 88 ? -0.818 -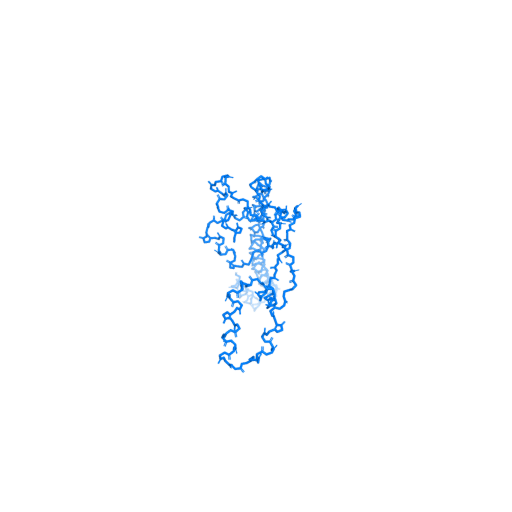29.634 47.279 1.00 68.50 88 PHE A CA 1
ATOM 726 C C . PHE A 1 88 ? -0.704 -31.117 46.912 1.00 68.50 88 PHE A C 1
ATOM 728 O O . PHE A 1 88 ? 0.148 -31.824 47.447 1.00 68.50 88 PHE A O 1
ATOM 735 N N . GLU A 1 89 ? -1.524 -31.579 45.965 1.00 73.62 89 GLU A N 1
ATOM 736 C CA . GLU A 1 89 ? -1.501 -32.948 45.433 1.00 73.62 89 GLU A CA 1
ATOM 737 C C . GLU A 1 89 ? -0.189 -33.257 44.699 1.00 73.62 89 GLU A C 1
ATOM 739 O O . GLU A 1 89 ? 0.309 -34.379 44.765 1.00 73.62 89 GLU A O 1
ATOM 744 N N . GLN A 1 90 ? 0.422 -32.249 44.072 1.00 70.75 90 GLN A N 1
ATOM 745 C CA . GLN A 1 90 ? 1.742 -32.347 43.441 1.00 70.75 90 GLN A CA 1
ATOM 746 C C . GLN A 1 90 ? 2.918 -32.218 44.432 1.00 70.75 90 GLN A C 1
ATOM 748 O O . GLN A 1 90 ? 4.076 -32.306 44.024 1.00 70.75 90 GLN A O 1
ATOM 753 N N . GLY A 1 91 ? 2.654 -32.027 45.732 1.00 64.06 91 GLY A N 1
ATOM 754 C CA . GLY A 1 91 ? 3.672 -31.997 46.790 1.00 64.06 91 GLY A CA 1
ATOM 755 C C . GLY A 1 91 ? 4.567 -30.752 46.803 1.00 64.06 91 GLY A C 1
ATOM 756 O O . GLY A 1 91 ? 5.597 -30.752 47.474 1.00 64.06 91 GLY A O 1
ATOM 757 N N . GLN A 1 92 ? 4.196 -29.691 46.080 1.00 61.19 92 GLN A N 1
ATOM 758 C CA . GLN A 1 92 ? 5.018 -28.483 45.914 1.00 61.19 92 GLN A CA 1
ATOM 759 C C . GLN A 1 92 ? 4.755 -27.394 46.968 1.00 61.19 92 GLN A C 1
ATOM 761 O O . GLN A 1 92 ? 5.444 -26.377 46.987 1.00 61.19 92 GLN A O 1
ATOM 766 N N . LEU A 1 93 ? 3.783 -27.596 47.863 1.00 57.69 93 LEU A N 1
ATOM 767 C CA . LEU A 1 93 ? 3.366 -26.606 48.858 1.00 57.69 93 LEU A CA 1
ATOM 768 C C . LEU A 1 93 ? 3.103 -27.262 50.217 1.00 57.69 93 LEU A C 1
ATOM 770 O O . LEU A 1 93 ? 2.380 -28.249 50.327 1.00 57.69 93 LEU A O 1
ATOM 774 N N . THR A 1 94 ? 3.672 -26.693 51.282 1.00 61.06 94 THR A N 1
ATOM 775 C CA . THR A 1 94 ? 3.394 -27.131 52.661 1.00 61.06 94 THR A CA 1
ATOM 776 C C . THR A 1 94 ? 2.189 -26.384 53.243 1.00 61.06 94 THR A C 1
ATOM 778 O O . THR A 1 94 ? 1.942 -25.223 52.921 1.00 61.06 94 THR A O 1
ATOM 781 N N . ARG A 1 95 ? 1.435 -27.028 54.151 1.00 50.78 95 ARG A N 1
ATOM 782 C CA . ARG A 1 95 ? 0.195 -26.495 54.771 1.00 50.78 95 ARG A CA 1
ATOM 783 C C . ARG A 1 95 ? 0.322 -25.057 55.290 1.00 50.78 95 ARG A C 1
ATOM 785 O O . ARG A 1 95 ? -0.634 -24.293 55.229 1.00 50.78 95 ARG A O 1
ATOM 792 N N . HIS A 1 96 ? 1.491 -24.692 55.807 1.00 50.31 96 HIS A N 1
ATOM 793 C CA . HIS A 1 96 ? 1.734 -23.368 56.380 1.00 50.31 96 HIS A CA 1
ATOM 794 C C . HIS A 1 96 ? 1.910 -22.277 55.307 1.00 50.31 96 HIS A C 1
ATOM 796 O O . HIS A 1 96 ? 1.546 -21.132 55.552 1.00 50.31 96 HIS A O 1
ATOM 802 N N . GLN A 1 97 ? 2.405 -22.624 54.115 1.00 55.34 97 GLN A N 1
ATOM 803 C CA . GLN A 1 97 ? 2.572 -21.697 52.989 1.00 55.34 97 GLN A CA 1
ATOM 804 C C . GLN A 1 97 ? 1.234 -21.399 52.295 1.00 55.34 97 GLN A C 1
ATOM 806 O O . GLN A 1 97 ? 0.958 -20.247 51.976 1.00 55.34 97 GLN A O 1
ATOM 811 N N . ALA A 1 98 ? 0.357 -22.400 52.157 1.00 52.59 98 ALA A N 1
ATOM 812 C CA . ALA A 1 98 ? -0.989 -22.205 51.609 1.00 52.59 98 ALA A CA 1
ATOM 813 C C . ALA A 1 98 ? -1.842 -21.252 52.474 1.00 52.59 98 ALA A C 1
ATOM 815 O O . ALA A 1 98 ? -2.533 -20.390 51.945 1.00 52.59 98 ALA A O 1
ATOM 816 N N . LEU A 1 99 ? -1.734 -21.349 53.806 1.00 53.47 99 LEU A N 1
ATOM 817 C CA . LEU A 1 99 ? -2.461 -20.483 54.747 1.00 53.47 99 LEU A CA 1
ATOM 818 C C . LEU A 1 99 ? -1.944 -19.034 54.792 1.00 53.47 99 LEU A C 1
ATOM 820 O O . LEU A 1 99 ? -2.666 -18.141 55.233 1.00 53.47 99 LEU A O 1
ATOM 824 N N . ALA A 1 100 ? -0.706 -18.783 54.358 1.00 51.19 100 ALA A N 1
ATOM 825 C CA . ALA A 1 100 ? -0.158 -17.430 54.275 1.00 51.19 100 ALA A CA 1
ATOM 826 C C . ALA A 1 100 ? -0.707 -16.659 53.060 1.00 51.19 100 ALA A C 1
ATOM 828 O O . ALA A 1 100 ? -0.892 -15.447 53.142 1.00 51.19 100 ALA A O 1
ATOM 829 N N . LEU A 1 101 ? -1.025 -17.366 51.969 1.00 54.69 101 LEU A N 1
ATOM 830 C CA . LEU A 1 101 ? -1.519 -16.795 50.709 1.00 54.69 101 LEU A CA 1
ATOM 831 C C . LEU A 1 101 ? -3.015 -16.430 50.735 1.00 54.69 101 LEU A C 1
ATOM 833 O O . LEU A 1 101 ? -3.478 -15.686 49.877 1.00 54.69 101 LEU A O 1
ATOM 837 N N . THR A 1 102 ? -3.782 -16.906 51.721 1.00 56.06 102 THR A N 1
ATOM 838 C CA . THR A 1 102 ? -5.225 -16.620 51.838 1.00 56.06 102 THR A CA 1
ATOM 839 C C . THR A 1 102 ? -5.554 -15.302 52.556 1.00 56.06 102 THR A C 1
ATOM 841 O O . THR A 1 102 ? -6.725 -15.013 52.800 1.00 56.06 102 THR A O 1
ATOM 844 N N . ARG A 1 103 ? -4.560 -14.481 52.931 1.00 45.00 103 ARG A N 1
ATOM 845 C CA . ARG A 1 103 ? -4.808 -13.157 53.531 1.00 45.00 103 ARG A CA 1
ATOM 846 C C . ARG A 1 103 ? -4.975 -12.095 52.439 1.00 45.00 103 ARG A C 1
ATOM 848 O O . ARG A 1 103 ? -4.010 -11.688 51.808 1.00 45.00 103 ARG A O 1
ATOM 855 N N . LYS A 1 104 ? -6.224 -11.664 52.238 1.00 45.38 104 LYS A N 1
ATOM 856 C CA . LYS A 1 104 ? -6.641 -10.598 51.312 1.00 45.38 104 LYS A CA 1
ATOM 857 C C . LYS A 1 104 ? -6.235 -9.206 51.812 1.00 45.38 104 LYS A C 1
ATOM 859 O O . LYS A 1 104 ? -6.691 -8.784 52.871 1.00 45.38 104 LYS A O 1
ATOM 864 N N . GLU A 1 105 ? -5.515 -8.462 50.979 1.00 42.25 105 GLU A N 1
ATOM 865 C CA . GLU A 1 105 ? -5.642 -7.003 50.869 1.00 42.25 105 GLU A CA 1
ATOM 866 C C . GLU A 1 105 ? -6.545 -6.695 49.658 1.00 42.25 105 GLU A C 1
ATOM 868 O O . GLU A 1 105 ? -6.465 -7.404 48.650 1.00 42.25 105 GLU A O 1
ATOM 873 N N . PRO A 1 106 ? -7.448 -5.702 49.725 1.00 40.97 106 PRO A N 1
ATOM 874 C CA . PRO A 1 106 ? -8.277 -5.346 48.580 1.00 40.97 106 PRO A CA 1
ATOM 875 C C . PRO A 1 106 ? -7.468 -4.528 47.561 1.00 40.97 106 PRO A C 1
ATOM 877 O O . PRO A 1 106 ? -6.992 -3.437 47.866 1.00 40.97 106 PRO A O 1
ATOM 880 N N . VAL A 1 107 ? -7.345 -5.056 46.340 1.00 38.31 107 VAL A N 1
ATOM 881 C CA . VAL A 1 107 ? -6.784 -4.367 45.169 1.00 38.31 107 VAL A CA 1
ATOM 882 C C . VAL A 1 107 ? -7.917 -3.757 44.341 1.00 38.31 107 VAL A C 1
ATOM 884 O O . VAL A 1 107 ? -8.982 -4.350 44.182 1.00 38.31 107 VAL A O 1
ATOM 887 N N . ASN A 1 108 ? -7.643 -2.538 43.877 1.00 36.84 108 ASN A N 1
ATOM 888 C CA .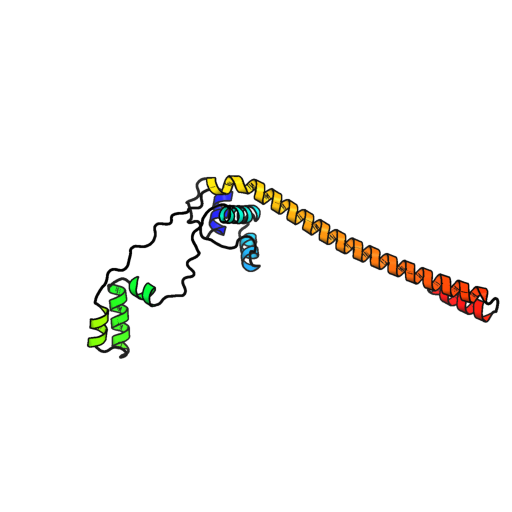 ASN A 1 108 ? -8.491 -1.589 43.164 1.00 36.84 108 ASN A CA 1
ATOM 889 C C . ASN A 1 108 ? -9.447 -2.180 42.117 1.00 36.84 108 ASN A C 1
ATOM 891 O O . ASN A 1 108 ? -9.061 -2.971 41.261 1.00 36.84 108 ASN A O 1
ATOM 895 N N . THR A 1 109 ? -10.674 -1.662 42.132 1.00 42.03 109 THR A N 1
ATOM 896 C CA . THR A 1 109 ? -11.568 -1.608 40.975 1.00 42.03 109 THR A CA 1
ATOM 897 C C . THR A 1 109 ? -10.919 -0.761 39.887 1.00 42.03 109 THR A C 1
ATOM 899 O O . THR A 1 109 ? -10.731 0.440 40.082 1.00 42.03 109 THR A O 1
ATOM 902 N N . ASP A 1 110 ? -10.598 -1.367 38.755 1.00 49.66 110 ASP A N 1
ATOM 903 C CA . ASP A 1 110 ? -10.206 -0.644 37.552 1.00 49.66 110 ASP A CA 1
ATOM 904 C C . ASP A 1 110 ? -11.123 -1.076 36.401 1.00 49.66 110 ASP A C 1
ATOM 906 O O . ASP A 1 110 ? -11.645 -2.189 36.429 1.00 49.66 110 ASP A O 1
ATOM 910 N N . GLU A 1 111 ? -11.294 -0.176 35.428 1.00 55.44 111 GLU A N 1
ATOM 911 C CA . GLU A 1 111 ? -12.143 -0.235 34.214 1.00 55.44 111 GLU A CA 1
ATOM 912 C C . GLU A 1 111 ? -13.384 0.677 34.189 1.00 55.44 111 GLU A C 1
ATOM 914 O O . GLU A 1 111 ? -14.521 0.248 34.020 1.00 55.44 111 GLU A O 1
ATOM 919 N N . ASN A 1 112 ? -13.137 1.991 34.224 1.00 61.44 112 ASN A N 1
ATOM 920 C CA . ASN A 1 112 ? -13.977 2.968 33.522 1.00 61.44 112 ASN A CA 1
ATOM 921 C C . ASN A 1 112 ? -13.205 3.475 32.292 1.00 61.44 112 ASN A C 1
ATOM 923 O O . ASN A 1 112 ? -12.340 4.342 32.414 1.00 61.44 112 ASN A O 1
ATOM 927 N N . TYR A 1 113 ? -13.492 2.948 31.097 1.00 68.19 113 TYR A N 1
ATOM 928 C CA . TYR A 1 113 ? -12.950 3.518 29.859 1.00 68.19 113 TYR A CA 1
ATOM 929 C C . TYR A 1 113 ? -13.482 4.949 29.661 1.00 68.19 113 TYR A C 1
ATOM 931 O O . TYR A 1 113 ? -14.688 5.179 29.589 1.00 68.19 113 TYR A O 1
ATOM 939 N N . GLN A 1 114 ? -12.565 5.913 29.567 1.00 74.81 114 GLN A N 1
ATOM 940 C CA . GLN A 1 114 ? -12.863 7.343 29.410 1.00 74.81 114 GLN A CA 1
ATOM 941 C C . GLN A 1 114 ? -13.138 7.761 27.951 1.00 74.81 114 GLN A C 1
ATOM 943 O O . GLN A 1 114 ? -14.018 8.583 27.711 1.00 74.81 114 GLN A O 1
ATOM 948 N N . TYR A 1 115 ? -12.420 7.180 26.984 1.00 81.00 115 TYR A N 1
ATOM 949 C CA . TYR A 1 115 ? -12.532 7.473 25.548 1.00 81.00 115 TYR A CA 1
ATOM 950 C C . TYR A 1 115 ? -13.195 6.338 24.761 1.00 81.00 115 TYR A C 1
ATOM 952 O O . TYR A 1 115 ? -12.863 5.164 24.953 1.00 81.00 115 TYR A O 1
ATOM 960 N N . TRP A 1 116 ? -14.098 6.707 23.850 1.00 82.56 116 TRP A N 1
ATOM 961 C CA . TRP A 1 116 ? -14.927 5.792 23.067 1.00 82.56 116 TRP A CA 1
ATOM 962 C C . TRP A 1 116 ? -14.958 6.213 21.601 1.00 82.56 116 TRP A C 1
ATOM 964 O O . TRP A 1 116 ? -15.094 7.393 21.291 1.00 82.56 116 TRP A O 1
ATOM 974 N N . LEU A 1 117 ? -14.870 5.230 20.713 1.00 83.62 117 LEU A N 1
ATOM 975 C CA . LEU A 1 117 ? -15.108 5.369 19.288 1.00 83.62 117 LEU A CA 1
ATOM 976 C C . LEU A 1 117 ? -16.611 5.251 19.021 1.00 83.62 117 LEU A C 1
ATOM 978 O O . LEU A 1 117 ? -17.238 4.251 19.385 1.00 83.62 117 LEU A O 1
ATOM 982 N N . THR A 1 118 ? -17.171 6.270 18.378 1.00 82.25 118 THR A N 1
ATOM 983 C CA . THR A 1 118 ? -18.561 6.309 17.914 1.00 82.25 118 THR A CA 1
ATOM 984 C C . THR A 1 118 ? -18.612 6.692 16.431 1.00 82.25 118 THR A C 1
ATOM 986 O O . THR A 1 118 ? -17.666 7.314 15.934 1.00 82.25 118 THR A O 1
ATOM 989 N N . PRO A 1 119 ? -19.711 6.362 15.724 1.00 80.31 119 PRO A N 1
ATOM 990 C CA . PRO A 1 119 ? -19.973 6.819 14.356 1.00 80.31 119 PRO A CA 1
ATOM 991 C C . PRO A 1 119 ? -19.700 8.318 14.157 1.00 80.31 119 PRO A C 1
ATOM 993 O O . PRO A 1 119 ? -18.934 8.707 13.282 1.00 80.31 119 PRO A O 1
ATOM 996 N N . GLU A 1 120 ? -20.216 9.156 15.058 1.00 81.12 120 GLU A N 1
ATOM 997 C CA . GLU A 1 120 ? -20.089 10.619 15.002 1.00 81.12 120 GLU A CA 1
ATOM 998 C C . GLU A 1 120 ? -18.636 11.116 15.038 1.00 81.12 120 GLU A C 1
ATOM 1000 O O . GLU A 1 120 ? -18.309 12.145 14.448 1.00 81.12 120 GLU A O 1
ATOM 1005 N N . VAL A 1 121 ? -17.757 10.388 15.733 1.00 84.75 121 VAL A N 1
ATOM 1006 C CA . VAL A 1 121 ? -16.344 10.750 15.873 1.00 84.75 121 VAL A CA 1
ATOM 1007 C C . VAL A 1 121 ? -15.560 10.438 14.599 1.00 84.75 121 VAL A C 1
ATOM 1009 O O . VAL A 1 121 ? -14.666 11.206 14.242 1.00 84.75 121 VAL A O 1
ATOM 1012 N N . ILE A 1 122 ? -15.882 9.340 13.905 1.00 85.31 122 ILE A N 1
ATOM 1013 C CA . ILE A 1 122 ? -15.153 8.913 12.702 1.00 85.31 122 ILE A CA 1
ATOM 1014 C C . ILE A 1 122 ? -15.679 9.571 11.424 1.00 85.31 122 ILE A C 1
ATOM 1016 O O . ILE A 1 122 ? -14.872 9.905 10.557 1.00 85.31 122 ILE A O 1
ATOM 1020 N N . SER A 1 123 ? -16.989 9.833 11.326 1.00 85.38 123 SER A N 1
ATOM 1021 C CA . SER A 1 123 ? -17.645 10.446 10.160 1.00 85.38 123 SER A CA 1
ATOM 1022 C C . SER A 1 123 ? -16.902 11.634 9.530 1.00 85.38 123 SER A C 1
ATOM 1024 O O . SER A 1 123 ? -16.680 11.590 8.318 1.00 85.38 123 SER A O 1
ATOM 1026 N N . PRO A 1 124 ? -16.458 12.669 10.278 1.00 89.00 124 PRO A N 1
ATOM 1027 C CA . PRO A 1 124 ? -15.800 13.828 9.666 1.00 89.00 124 PRO A CA 1
ATOM 1028 C C . PRO A 1 124 ? -14.454 13.493 9.006 1.00 89.00 124 PRO A C 1
ATOM 1030 O O . PRO A 1 124 ? -14.006 14.221 8.123 1.00 89.00 124 PRO A O 1
ATOM 1033 N N . PHE A 1 125 ? -13.807 12.394 9.400 1.00 88.88 125 PHE A N 1
ATOM 1034 C CA . PHE A 1 125 ? -12.507 11.990 8.867 1.00 88.88 125 PHE A CA 1
ATOM 1035 C C . PHE A 1 125 ? -12.612 11.071 7.646 1.00 88.88 125 PHE A C 1
ATOM 1037 O O . PHE A 1 125 ? -11.606 10.851 6.975 1.00 88.88 125 PHE A O 1
ATOM 1044 N N . ILE A 1 126 ? -13.802 10.553 7.316 1.00 88.62 126 ILE A N 1
ATOM 1045 C CA . ILE A 1 126 ? -13.983 9.593 6.214 1.00 88.62 126 ILE A CA 1
ATOM 1046 C C . ILE A 1 126 ? -13.655 10.236 4.865 1.00 88.62 126 ILE A C 1
ATOM 1048 O O . ILE A 1 126 ? -12.842 9.698 4.113 1.00 88.62 126 ILE A O 1
ATOM 1052 N N . GLU A 1 127 ? -14.236 11.400 4.563 1.00 87.75 127 GLU A N 1
ATOM 1053 C CA . GLU A 1 127 ? -13.988 12.098 3.292 1.00 87.75 127 GLU A CA 1
ATOM 1054 C C . GLU A 1 127 ? -12.516 12.506 3.154 1.00 87.75 127 GLU A C 1
ATOM 1056 O O . GLU A 1 127 ? -11.896 12.331 2.099 1.00 87.75 127 GLU A O 1
ATOM 1061 N N . GLN A 1 128 ? -11.920 12.989 4.249 1.00 88.31 128 GLN A N 1
ATOM 1062 C CA . GLN A 1 128 ? -10.506 13.345 4.285 1.00 88.31 128 GLN A CA 1
ATOM 1063 C C . GLN A 1 128 ? -9.616 12.118 4.040 1.00 88.31 128 GLN A C 1
ATOM 1065 O O . GLN A 1 128 ? -8.675 12.183 3.244 1.00 88.31 128 GLN A O 1
ATOM 1070 N N . ALA A 1 129 ? -9.921 10.991 4.681 1.00 90.62 129 ALA A N 1
ATOM 1071 C CA . ALA A 1 129 ? -9.184 9.748 4.518 1.00 90.62 129 ALA A CA 1
ATOM 1072 C C . ALA A 1 129 ? -9.294 9.189 3.092 1.00 90.62 129 ALA A C 1
ATOM 1074 O O . ALA A 1 129 ? -8.283 8.768 2.524 1.00 90.62 129 ALA A O 1
ATOM 1075 N N . GLN A 1 130 ? -10.482 9.243 2.480 1.00 90.38 130 GLN A N 1
ATOM 1076 C CA . GLN A 1 130 ? -10.694 8.846 1.084 1.00 90.38 130 GLN A CA 1
ATOM 1077 C C . GLN A 1 130 ? -9.861 9.696 0.120 1.00 90.38 130 GLN A C 1
ATOM 1079 O O . GLN A 1 130 ? -9.162 9.149 -0.735 1.00 90.38 130 GLN A O 1
ATOM 1084 N N . SER A 1 131 ? -9.886 11.021 0.285 1.00 90.31 131 SER A N 1
ATOM 1085 C CA . SER A 1 131 ? -9.113 11.947 -0.548 1.00 90.31 131 SER A CA 1
ATOM 1086 C C . SER A 1 131 ? -7.606 11.689 -0.443 1.00 90.31 131 SER A C 1
ATOM 1088 O O . SER A 1 131 ? -6.922 11.542 -1.458 1.00 90.31 131 SER A O 1
ATOM 1090 N N . GLN A 1 132 ? -7.083 11.524 0.778 1.00 90.44 132 GLN A N 1
ATOM 1091 C CA . GLN A 1 132 ? -5.664 11.216 0.975 1.00 90.44 132 GLN A CA 1
ATOM 1092 C C . GLN A 1 132 ? -5.267 9.865 0.372 1.00 90.44 132 GLN A C 1
ATOM 1094 O O . GLN A 1 132 ? -4.187 9.739 -0.200 1.00 90.44 132 GLN A O 1
ATOM 1099 N N . LEU A 1 133 ? -6.122 8.847 0.487 1.00 90.12 133 LEU A N 1
ATOM 1100 C CA . LEU A 1 133 ? -5.869 7.531 -0.098 1.00 90.12 133 LEU A CA 1
ATOM 1101 C C . LEU A 1 133 ? -5.814 7.601 -1.632 1.00 90.12 133 LEU A C 1
ATOM 1103 O O . LEU A 1 133 ? -4.908 7.034 -2.245 1.00 90.12 133 LEU A O 1
ATOM 1107 N N . GLN A 1 134 ? -6.723 8.344 -2.265 1.00 90.00 134 GLN A N 1
ATOM 1108 C CA . GLN A 1 134 ? -6.689 8.569 -3.714 1.00 90.00 134 GLN A CA 1
ATOM 1109 C C . GLN A 1 134 ? -5.427 9.328 -4.146 1.00 90.00 134 GLN A C 1
ATOM 1111 O O . GLN A 1 134 ? -4.798 8.990 -5.155 1.00 90.00 134 GLN A O 1
ATOM 1116 N N . GLN A 1 135 ? -5.011 10.330 -3.371 1.00 90.94 135 GLN A N 1
ATOM 1117 C CA . GLN A 1 135 ? -3.787 11.081 -3.639 1.00 90.94 135 GLN A CA 1
ATOM 1118 C C . GLN A 1 135 ? -2.540 10.185 -3.562 1.00 90.94 135 GLN A C 1
ATOM 1120 O O . GLN A 1 135 ? -1.672 10.252 -4.430 1.00 90.94 135 GLN A O 1
ATOM 1125 N N . GLU A 1 136 ? -2.459 9.301 -2.571 1.00 89.81 136 GLU A N 1
ATOM 1126 C CA . GLU A 1 136 ? -1.352 8.347 -2.441 1.00 89.81 136 GLU A CA 1
ATOM 1127 C C . GLU A 1 136 ? -1.318 7.335 -3.586 1.00 89.81 136 GLU A C 1
ATOM 1129 O O . GLU A 1 136 ? -0.252 7.082 -4.150 1.00 89.81 136 GLU A O 1
ATOM 1134 N N . GLN A 1 137 ? -2.473 6.797 -3.985 1.00 89.00 137 GLN A N 1
ATOM 1135 C CA . GLN A 1 137 ? -2.559 5.874 -5.118 1.00 89.00 137 GLN A CA 1
ATOM 1136 C C . GLN A 1 137 ? -2.127 6.541 -6.427 1.00 89.00 137 GLN A C 1
ATOM 1138 O O . GLN A 1 137 ? -1.328 5.977 -7.179 1.00 89.00 137 GLN A O 1
ATOM 1143 N N . THR A 1 138 ? -2.605 7.758 -6.690 1.00 92.44 138 THR A N 1
ATOM 1144 C CA . THR A 1 138 ? -2.226 8.507 -7.897 1.00 92.44 138 THR A CA 1
ATOM 1145 C C . THR A 1 138 ? -0.741 8.867 -7.894 1.00 92.44 138 THR A C 1
ATOM 1147 O O . THR A 1 138 ? -0.073 8.686 -8.914 1.00 92.44 138 THR A O 1
ATOM 1150 N N . ALA A 1 139 ? -0.182 9.273 -6.750 1.00 94.00 139 ALA A N 1
ATOM 1151 C CA . ALA A 1 139 ? 1.249 9.532 -6.601 1.00 94.00 139 ALA A CA 1
ATOM 1152 C C . ALA A 1 139 ? 2.099 8.263 -6.796 1.00 94.00 139 ALA A C 1
ATOM 1154 O O . ALA A 1 139 ? 3.126 8.303 -7.480 1.00 94.00 139 ALA A O 1
ATOM 1155 N N . ALA A 1 140 ? 1.669 7.122 -6.252 1.00 92.94 140 ALA A N 1
ATOM 1156 C CA . ALA A 1 140 ? 2.361 5.846 -6.419 1.00 92.94 140 ALA A CA 1
ATOM 1157 C C . ALA A 1 140 ? 2.361 5.385 -7.884 1.00 92.94 140 ALA A C 1
ATOM 1159 O O . ALA A 1 140 ? 3.396 4.945 -8.393 1.00 92.94 140 ALA A O 1
ATOM 1160 N N . LEU A 1 141 ? 1.232 5.527 -8.584 1.00 93.19 141 LEU A N 1
ATOM 1161 C CA . LEU A 1 141 ? 1.135 5.235 -10.016 1.00 93.19 141 LEU A CA 1
ATOM 1162 C C . LEU A 1 141 ? 2.017 6.176 -10.843 1.00 93.19 141 LEU A C 1
ATOM 1164 O O . LEU A 1 141 ? 2.779 5.707 -11.687 1.00 93.19 141 LEU A O 1
ATOM 1168 N N . ALA A 1 142 ? 1.984 7.481 -10.561 1.00 94.88 142 ALA A N 1
ATOM 1169 C CA . ALA A 1 142 ? 2.833 8.460 -11.234 1.00 94.88 142 ALA A CA 1
ATOM 1170 C C . ALA A 1 142 ? 4.325 8.147 -11.042 1.00 94.88 142 ALA A C 1
ATOM 1172 O O . ALA A 1 142 ? 5.095 8.204 -12.000 1.00 94.88 142 ALA A O 1
ATOM 1173 N N . LYS A 1 143 ? 4.732 7.740 -9.833 1.00 95.88 143 LYS A N 1
ATOM 1174 C CA . LYS A 1 143 ? 6.109 7.323 -9.545 1.00 95.88 143 LYS A CA 1
ATOM 1175 C C . LYS A 1 143 ? 6.511 6.084 -10.346 1.00 95.88 143 LYS A C 1
ATOM 1177 O O . LYS A 1 143 ? 7.601 6.070 -10.911 1.00 95.88 143 LYS A O 1
ATOM 1182 N N . LYS A 1 144 ? 5.642 5.070 -10.434 1.00 94.94 144 LYS A N 1
ATOM 1183 C CA . LYS A 1 144 ? 5.898 3.868 -11.249 1.00 94.94 144 LYS A CA 1
ATOM 1184 C C . LYS A 1 144 ? 6.082 4.221 -12.726 1.00 94.94 144 LYS A C 1
ATOM 1186 O O . LYS A 1 144 ? 7.069 3.809 -13.326 1.00 94.94 144 LYS A O 1
ATOM 1191 N N . LEU A 1 145 ? 5.188 5.041 -13.277 1.00 96.19 145 LEU A N 1
ATOM 1192 C CA . LEU A 1 145 ? 5.274 5.493 -14.668 1.00 96.19 145 LEU A CA 1
ATOM 1193 C C . LEU A 1 145 ? 6.526 6.338 -14.929 1.00 96.19 145 LEU A C 1
ATOM 1195 O O . LEU A 1 145 ? 7.146 6.206 -15.981 1.00 96.19 145 LEU A O 1
ATOM 1199 N N . ALA A 1 146 ? 6.921 7.189 -13.980 1.00 96.38 146 ALA A N 1
ATOM 1200 C CA . ALA A 1 146 ? 8.135 7.991 -14.096 1.00 96.38 146 ALA A CA 1
ATOM 1201 C C . ALA A 1 146 ? 9.400 7.121 -14.124 1.00 96.38 146 ALA A C 1
ATOM 1203 O O . ALA A 1 146 ? 10.291 7.382 -14.929 1.00 96.38 146 ALA A O 1
ATOM 1204 N N . ILE A 1 147 ? 9.459 6.074 -13.294 1.00 96.31 147 ILE A N 1
ATOM 1205 C CA . ILE A 1 147 ? 10.566 5.108 -13.295 1.00 96.31 147 ILE A CA 1
ATOM 1206 C C . ILE A 1 147 ? 10.619 4.370 -14.635 1.00 96.31 147 ILE A C 1
ATOM 1208 O O . ILE A 1 147 ? 11.658 4.376 -15.288 1.00 96.31 147 ILE A O 1
ATOM 1212 N N . GLU A 1 148 ? 9.494 3.820 -15.096 1.00 96.38 148 GLU A N 1
ATOM 1213 C CA . GLU A 1 148 ? 9.435 3.098 -16.372 1.00 96.38 148 GLU A CA 1
ATOM 1214 C C . GLU A 1 148 ? 9.827 3.995 -17.557 1.00 96.38 148 GLU A C 1
ATOM 1216 O O . GLU A 1 148 ? 10.557 3.584 -18.463 1.00 96.38 148 GLU A O 1
ATOM 1221 N N . LYS A 1 149 ? 9.371 5.253 -17.551 1.00 96.69 149 LYS A N 1
ATOM 1222 C CA . LYS A 1 149 ? 9.740 6.237 -18.569 1.00 96.69 149 LYS A CA 1
ATOM 1223 C C . LYS A 1 149 ? 11.239 6.533 -18.537 1.00 96.69 149 LYS A C 1
ATOM 1225 O O . LYS A 1 149 ? 11.862 6.521 -19.594 1.00 96.69 149 LYS A O 1
ATOM 1230 N N . ALA A 1 150 ? 11.817 6.749 -17.358 1.00 96.56 150 ALA A N 1
ATOM 1231 C CA . ALA A 1 150 ? 13.248 7.001 -17.212 1.00 96.56 150 ALA A CA 1
ATOM 1232 C C . ALA A 1 150 ? 14.095 5.802 -17.673 1.00 96.56 150 ALA A C 1
ATOM 1234 O O . ALA A 1 150 ? 15.118 5.980 -18.333 1.00 96.56 150 ALA A O 1
ATOM 1235 N N . GLU A 1 151 ? 13.657 4.575 -17.387 1.00 97.12 151 GLU A N 1
ATOM 1236 C CA . GLU A 1 151 ? 14.311 3.351 -17.862 1.00 97.12 151 GLU A CA 1
ATOM 1237 C C . GLU A 1 151 ? 14.268 3.238 -19.390 1.00 97.12 151 GLU A C 1
ATOM 1239 O O . GLU A 1 151 ? 15.290 2.952 -20.021 1.00 97.12 151 GLU A O 1
ATOM 1244 N N . LYS A 1 152 ? 13.115 3.529 -20.004 1.00 97.06 152 LYS A N 1
ATOM 1245 C CA . LYS A 1 152 ? 12.962 3.556 -21.466 1.00 97.06 152 LYS A CA 1
ATOM 1246 C C . LYS A 1 152 ? 13.807 4.648 -22.113 1.00 97.06 152 LYS A C 1
ATOM 1248 O O . LYS A 1 152 ? 14.469 4.390 -23.115 1.00 97.06 152 LYS A O 1
ATOM 1253 N N . GLU A 1 153 ? 13.815 5.851 -21.548 1.00 96.25 153 GLU A N 1
ATOM 1254 C CA . GLU A 1 153 ? 14.635 6.963 -22.038 1.00 96.25 153 GLU A CA 1
ATOM 1255 C C . GLU A 1 153 ? 16.126 6.636 -21.954 1.00 96.25 153 GLU A C 1
ATOM 1257 O O . GLU A 1 153 ? 16.860 6.877 -22.915 1.00 96.25 153 GLU A O 1
ATOM 1262 N N . LYS A 1 154 ? 16.571 6.010 -20.860 1.00 97.12 154 LYS A N 1
ATOM 1263 C CA . LYS A 1 154 ? 17.947 5.529 -20.724 1.00 97.12 154 LYS A CA 1
ATOM 1264 C C . LYS A 1 154 ? 18.285 4.489 -21.793 1.00 97.12 154 LYS A C 1
ATOM 1266 O O . LYS A 1 154 ? 19.279 4.653 -22.492 1.00 97.12 154 LYS A O 1
ATOM 1271 N N . ALA A 1 155 ? 17.432 3.482 -21.982 1.00 96.69 155 ALA A N 1
ATOM 1272 C CA . ALA A 1 155 ? 17.643 2.452 -22.998 1.00 96.69 155 ALA A CA 1
ATOM 1273 C C . ALA A 1 155 ? 17.721 3.038 -24.420 1.00 96.69 155 ALA A C 1
ATOM 1275 O O . ALA A 1 155 ? 18.586 2.653 -25.205 1.00 96.69 155 ALA A O 1
ATOM 1276 N N . LEU A 1 156 ? 16.852 4.000 -24.750 1.00 96.88 156 LEU A N 1
ATOM 1277 C CA . LEU A 1 156 ? 16.900 4.698 -26.036 1.00 96.88 156 LEU A CA 1
ATOM 1278 C C . LEU A 1 156 ? 18.191 5.501 -26.189 1.00 96.88 156 LEU A C 1
ATOM 1280 O O . LEU A 1 156 ? 18.833 5.430 -27.235 1.00 96.88 156 LEU A O 1
ATOM 1284 N N . THR A 1 157 ? 18.589 6.231 -25.149 1.00 96.94 157 THR A N 1
ATOM 1285 C CA . THR A 1 157 ? 19.828 7.017 -25.147 1.00 96.94 157 THR A CA 1
ATOM 1286 C C . THR A 1 157 ? 21.045 6.120 -25.375 1.00 96.94 157 THR A C 1
ATOM 1288 O O . THR A 1 157 ? 21.894 6.447 -26.200 1.00 96.94 157 THR A O 1
ATOM 1291 N N . ASP A 1 158 ? 21.098 4.950 -24.736 1.00 96.62 158 ASP A N 1
ATOM 1292 C CA . ASP A 1 158 ? 22.178 3.976 -24.920 1.00 96.62 158 ASP A CA 1
ATOM 1293 C C . ASP A 1 158 ? 22.235 3.440 -26.362 1.00 96.62 158 ASP A C 1
ATOM 1295 O O . ASP A 1 158 ? 23.319 3.335 -26.944 1.00 96.62 158 ASP A O 1
ATOM 1299 N N . ILE A 1 159 ? 21.079 3.161 -26.979 1.00 95.50 159 ILE A N 1
ATOM 1300 C CA . ILE A 1 159 ? 20.996 2.749 -28.391 1.00 95.50 159 ILE A CA 1
ATOM 1301 C C . ILE A 1 159 ? 21.517 3.859 -29.310 1.00 95.50 159 ILE A C 1
ATOM 1303 O O . ILE A 1 159 ? 22.335 3.591 -30.192 1.00 95.50 159 ILE A O 1
ATOM 1307 N N . TYR A 1 160 ? 21.077 5.103 -29.104 1.00 95.31 160 TYR A N 1
ATOM 1308 C CA . TYR A 1 160 ? 21.521 6.235 -29.919 1.00 95.31 160 TYR A CA 1
ATOM 1309 C C . TYR A 1 160 ? 23.016 6.510 -29.754 1.00 95.31 160 TYR A C 1
ATOM 1311 O O . TYR A 1 160 ? 23.698 6.700 -30.758 1.00 95.31 160 TYR A O 1
ATOM 1319 N N . ASN A 1 161 ? 23.540 6.447 -28.529 1.00 95.62 161 ASN A N 1
ATOM 1320 C CA . ASN A 1 161 ? 24.967 6.610 -28.254 1.00 95.62 161 ASN A CA 1
ATOM 1321 C C . ASN A 1 161 ? 25.802 5.517 -28.927 1.00 95.62 161 ASN A C 1
ATOM 1323 O O . ASN A 1 161 ? 26.845 5.803 -29.513 1.00 95.62 161 ASN A O 1
ATOM 1327 N N . ARG A 1 162 ? 25.338 4.262 -28.888 1.00 94.06 162 ARG A N 1
ATOM 1328 C CA . ARG A 1 162 ? 26.012 3.151 -29.569 1.00 94.06 162 ARG A CA 1
ATOM 1329 C C . ARG A 1 162 ? 26.025 3.347 -31.084 1.00 94.06 162 ARG A C 1
ATOM 1331 O O . ARG A 1 162 ? 27.057 3.131 -31.716 1.00 94.06 162 ARG A O 1
ATOM 1338 N N . ARG A 1 163 ? 24.896 3.773 -31.654 1.00 95.00 163 ARG A N 1
ATOM 1339 C CA . ARG A 1 163 ? 24.777 4.073 -33.084 1.00 95.00 163 ARG A CA 1
ATOM 1340 C C . ARG A 1 163 ? 25.722 5.202 -33.495 1.00 95.00 163 ARG A C 1
ATOM 1342 O O . ARG A 1 163 ? 26.447 5.069 -34.472 1.00 95.00 163 ARG A O 1
ATOM 1349 N N . GLU A 1 164 ? 25.750 6.281 -32.722 1.00 95.06 164 GLU A N 1
ATOM 1350 C CA . GLU A 1 164 ? 26.634 7.423 -32.959 1.00 95.06 164 GLU A CA 1
ATOM 1351 C C . GLU A 1 164 ? 28.112 7.020 -32.876 1.00 95.06 164 GLU A C 1
ATOM 1353 O O . GLU A 1 164 ? 28.905 7.390 -33.735 1.00 95.06 164 GLU A O 1
ATOM 1358 N N . HIS A 1 165 ? 28.478 6.182 -31.902 1.00 94.69 165 HIS A N 1
ATOM 1359 C CA . HIS A 1 165 ? 29.842 5.673 -31.782 1.00 94.69 165 HIS A CA 1
ATOM 1360 C C . HIS A 1 165 ? 30.286 4.892 -33.028 1.00 94.69 165 HIS A C 1
ATOM 1362 O O . HIS A 1 165 ? 31.361 5.156 -33.566 1.00 94.69 165 HIS A O 1
ATOM 1368 N N . TYR A 1 166 ? 29.464 3.958 -33.521 1.00 94.69 166 TYR A N 1
ATOM 1369 C CA . TYR A 1 166 ? 29.791 3.219 -34.746 1.00 94.69 166 TYR A CA 1
ATOM 1370 C C . TYR A 1 166 ? 29.833 4.122 -35.980 1.00 94.69 166 TYR A C 1
ATOM 1372 O O . TYR A 1 166 ? 30.685 3.922 -36.845 1.00 94.69 166 TYR A O 1
ATOM 1380 N N . TRP A 1 167 ? 28.962 5.131 -36.050 1.00 94.56 167 TRP A N 1
ATOM 1381 C CA . TRP A 1 167 ? 28.978 6.119 -37.125 1.00 94.56 167 TRP A CA 1
ATOM 1382 C C . TRP A 1 167 ? 30.283 6.927 -37.141 1.00 94.56 167 TRP A C 1
ATOM 1384 O O . TRP A 1 167 ? 30.942 7.006 -38.177 1.00 94.56 167 TRP A O 1
ATOM 1394 N N . GLN A 1 168 ? 30.710 7.446 -35.986 1.00 95.00 168 GLN A N 1
ATOM 1395 C CA . GLN A 1 168 ? 31.974 8.174 -35.842 1.00 95.00 168 GLN A CA 1
ATOM 1396 C C . GLN A 1 168 ? 33.176 7.300 -36.206 1.00 95.00 168 GLN A C 1
ATOM 1398 O O . GLN A 1 168 ? 34.041 7.729 -36.965 1.00 95.00 168 GLN A O 1
ATOM 1403 N N . GLN A 1 169 ? 33.199 6.046 -35.744 1.00 94.12 169 GLN A N 1
ATOM 1404 C CA . GLN A 1 169 ? 34.250 5.095 -36.112 1.00 94.12 169 GLN A CA 1
ATOM 1405 C C . GLN A 1 169 ? 34.276 4.820 -37.621 1.00 94.12 169 GLN A C 1
ATOM 1407 O O . GLN A 1 169 ? 35.350 4.794 -38.218 1.00 94.12 169 GLN A O 1
ATOM 1412 N N . ALA A 1 170 ? 33.119 4.650 -38.266 1.00 94.19 170 ALA A N 1
ATOM 1413 C CA . ALA A 1 170 ? 33.057 4.463 -39.713 1.00 94.19 170 ALA A CA 1
ATOM 1414 C C . ALA A 1 170 ? 33.601 5.687 -40.470 1.00 94.19 170 ALA A C 1
ATOM 1416 O O . ALA A 1 170 ? 34.371 5.524 -41.418 1.00 94.19 170 ALA A O 1
ATOM 1417 N N . GLN A 1 171 ? 33.251 6.896 -40.024 1.00 94.50 171 GLN A N 1
ATOM 1418 C CA . GLN A 1 171 ? 33.726 8.144 -40.615 1.00 94.50 171 GLN A CA 1
ATOM 1419 C C . GLN A 1 171 ? 35.245 8.309 -40.461 1.00 94.50 171 GLN A C 1
ATOM 1421 O O . GLN A 1 171 ? 35.939 8.500 -41.456 1.00 94.50 171 GLN A O 1
ATOM 1426 N N . GLU A 1 172 ? 35.786 8.113 -39.255 1.00 94.75 172 GLU A N 1
ATOM 1427 C CA . GLU A 1 172 ? 37.231 8.175 -38.994 1.00 94.75 172 GLU A CA 1
ATOM 1428 C C . GLU A 1 172 ? 38.036 7.183 -39.849 1.00 94.75 172 GLU A C 1
ATOM 1430 O O . GLU A 1 172 ? 39.153 7.487 -40.271 1.00 94.75 172 GLU A O 1
ATOM 1435 N N . GLN A 1 173 ? 37.504 5.980 -40.101 1.00 92.44 173 GLN A N 1
ATOM 1436 C CA . GLN A 1 173 ? 38.163 5.000 -40.972 1.00 92.44 173 GLN A CA 1
ATOM 1437 C C . GLN A 1 173 ? 38.067 5.382 -42.454 1.00 92.44 173 GLN A C 1
ATOM 1439 O O . GLN A 1 173 ? 39.037 5.183 -43.189 1.00 92.44 173 GLN A O 1
ATOM 1444 N N . ALA A 1 174 ? 36.938 5.944 -42.894 1.00 91.94 174 ALA A N 1
ATOM 1445 C CA . ALA A 1 174 ? 36.756 6.416 -44.265 1.00 91.94 174 ALA A CA 1
ATOM 1446 C C . ALA A 1 174 ? 37.671 7.613 -44.587 1.00 91.94 174 ALA A C 1
ATOM 1448 O O . ALA A 1 174 ? 38.262 7.662 -45.670 1.00 91.94 174 ALA A O 1
ATOM 1449 N N . ASP A 1 175 ? 37.871 8.516 -43.623 1.00 94.12 175 ASP A N 1
ATOM 1450 C CA . ASP A 1 175 ? 38.739 9.695 -43.745 1.00 94.12 175 ASP A CA 1
ATOM 1451 C C . ASP A 1 175 ? 40.224 9.333 -43.939 1.00 94.12 175 ASP A C 1
ATOM 1453 O O . ASP A 1 175 ? 41.013 10.141 -44.431 1.00 94.12 175 ASP A O 1
ATOM 1457 N N . ARG A 1 176 ? 40.626 8.088 -43.643 1.00 91.31 176 ARG A N 1
ATOM 1458 C CA . ARG A 1 176 ? 41.983 7.585 -43.930 1.00 91.31 176 ARG A CA 1
ATOM 1459 C C . ARG A 1 176 ? 42.266 7.426 -45.426 1.00 91.31 176 ARG A C 1
ATOM 1461 O O . ARG A 1 176 ? 43.431 7.283 -45.786 1.00 91.31 176 ARG A O 1
ATOM 1468 N N . THR A 1 177 ? 41.246 7.473 -46.293 1.00 90.88 177 THR A N 1
ATOM 1469 C CA . THR A 1 177 ? 41.352 7.460 -47.772 1.00 90.88 177 THR A CA 1
ATOM 1470 C C . THR A 1 177 ? 42.175 6.302 -48.355 1.00 90.88 177 THR A C 1
ATOM 1472 O O . THR A 1 177 ? 42.808 6.420 -49.403 1.00 90.88 177 THR A O 1
ATOM 1475 N N . CYS A 1 178 ? 42.158 5.145 -47.690 1.00 92.88 178 CYS A N 1
ATOM 1476 C CA . CYS A 1 178 ? 42.868 3.941 -48.115 1.00 92.88 178 CYS A CA 1
ATOM 1477 C C . CYS A 1 178 ? 41.933 2.724 -48.156 1.00 92.88 178 CYS A C 1
ATOM 1479 O O . CYS A 1 178 ? 40.928 2.676 -47.449 1.00 92.88 178 CYS A O 1
ATOM 1481 N N . ALA A 1 179 ? 42.268 1.722 -48.975 1.00 89.62 179 ALA A N 1
ATOM 1482 C CA . ALA A 1 179 ? 41.419 0.544 -49.192 1.00 89.62 179 ALA A CA 1
ATOM 1483 C C . ALA A 1 179 ? 41.061 -0.190 -47.884 1.00 89.62 179 ALA A C 1
ATOM 1485 O O . ALA A 1 179 ? 39.898 -0.502 -47.650 1.00 89.62 179 ALA A O 1
ATOM 1486 N N . SER A 1 180 ? 42.035 -0.373 -46.986 1.00 91.38 180 SER A N 1
ATOM 1487 C CA . SER A 1 180 ? 41.797 -0.989 -45.675 1.00 91.38 180 SER A CA 1
ATOM 1488 C C . SER A 1 180 ? 40.923 -0.133 -44.749 1.00 91.38 180 SER A C 1
ATOM 1490 O O . SER A 1 180 ? 40.203 -0.684 -43.918 1.00 91.38 180 SER A O 1
ATOM 1492 N N . GLY A 1 181 ? 40.957 1.196 -44.897 1.00 91.62 181 GLY A N 1
ATOM 1493 C CA . GLY A 1 181 ? 40.067 2.124 -44.197 1.00 91.62 181 GLY A CA 1
ATOM 1494 C C . GLY A 1 181 ? 38.617 1.989 -44.663 1.00 91.62 181 GLY A C 1
ATOM 1495 O O . GLY A 1 181 ? 37.718 1.904 -43.831 1.00 91.62 181 GLY A O 1
ATOM 1496 N N . TYR A 1 182 ? 38.383 1.859 -45.972 1.00 90.69 182 TYR A N 1
ATOM 1497 C CA . TYR A 1 182 ? 37.040 1.626 -46.517 1.00 90.69 182 TYR A CA 1
ATOM 1498 C C . TYR A 1 182 ? 36.466 0.260 -46.116 1.00 90.69 182 TYR A C 1
ATOM 1500 O O . TYR A 1 182 ? 35.297 0.182 -45.735 1.00 90.69 182 TYR A O 1
ATOM 1508 N N . ASP A 1 183 ? 37.286 -0.796 -46.106 1.00 92.12 183 ASP A N 1
ATOM 1509 C CA . ASP A 1 183 ? 36.872 -2.118 -45.613 1.00 92.12 183 ASP A CA 1
ATOM 1510 C C . ASP A 1 183 ? 36.495 -2.076 -44.122 1.00 92.12 183 ASP A C 1
ATOM 1512 O O . ASP A 1 183 ? 35.502 -2.675 -43.700 1.00 92.12 183 ASP A O 1
ATOM 1516 N N . ALA A 1 184 ? 37.269 -1.352 -43.305 1.00 90.62 184 ALA A N 1
ATOM 1517 C CA . ALA A 1 184 ? 36.978 -1.171 -41.885 1.00 90.62 184 ALA A CA 1
ATOM 1518 C C . ALA A 1 184 ? 35.710 -0.329 -41.656 1.00 90.62 184 ALA A C 1
ATOM 1520 O O . ALA A 1 184 ? 34.871 -0.707 -40.839 1.00 90.62 184 ALA A O 1
ATOM 1521 N N . ALA A 1 185 ? 35.527 0.760 -42.410 1.00 91.88 185 ALA A N 1
ATOM 1522 C CA . ALA A 1 185 ? 34.324 1.587 -42.363 1.00 91.88 185 ALA A CA 1
ATOM 1523 C C . ALA A 1 185 ? 33.065 0.782 -42.728 1.00 91.88 185 ALA A C 1
ATOM 1525 O O . ALA A 1 185 ? 32.063 0.846 -42.017 1.00 91.88 185 ALA A O 1
ATOM 1526 N N . SER A 1 186 ? 33.134 -0.048 -43.776 1.00 92.06 186 SER A N 1
ATOM 1527 C CA . SER A 1 186 ? 32.041 -0.949 -44.166 1.00 92.06 186 SER A CA 1
ATOM 1528 C C . SER A 1 186 ? 31.654 -1.911 -43.037 1.00 92.06 186 SER A C 1
ATOM 1530 O O . SER A 1 186 ? 30.466 -2.095 -42.772 1.00 92.06 186 SER A O 1
ATOM 1532 N N . ARG A 1 187 ? 32.630 -2.474 -42.308 1.00 92.62 187 ARG A N 1
ATOM 1533 C CA . ARG A 1 187 ? 32.349 -3.351 -41.158 1.00 92.62 187 ARG A CA 1
ATOM 1534 C C . ARG A 1 187 ? 31.609 -2.635 -40.029 1.00 92.62 187 ARG A C 1
ATOM 1536 O O . ARG A 1 187 ? 30.697 -3.232 -39.468 1.00 92.62 187 ARG A O 1
ATOM 1543 N N . TYR A 1 188 ? 31.965 -1.390 -39.708 1.00 91.75 188 TYR A N 1
ATOM 1544 C CA . TYR A 1 188 ? 31.251 -0.609 -38.689 1.00 91.75 188 TYR A CA 1
ATOM 1545 C C . TYR A 1 188 ? 29.838 -0.219 -39.139 1.00 91.75 188 TYR A C 1
ATOM 1547 O O . TYR A 1 188 ? 28.915 -0.274 -38.332 1.00 91.75 188 TYR A O 1
ATOM 1555 N N . LEU A 1 189 ? 29.634 0.076 -40.428 1.00 90.12 189 LEU A N 1
ATOM 1556 C CA . LEU A 1 189 ? 28.297 0.332 -40.976 1.00 90.12 189 LEU A CA 1
ATOM 1557 C C . LEU A 1 189 ? 27.379 -0.897 -40.912 1.00 90.12 189 LEU A C 1
ATOM 1559 O O . LEU A 1 189 ? 26.182 -0.745 -40.711 1.00 90.12 189 LEU A O 1
ATOM 1563 N N . HIS A 1 190 ? 27.923 -2.110 -41.036 1.00 90.62 190 HIS A N 1
ATOM 1564 C CA . HIS A 1 190 ? 27.159 -3.349 -40.842 1.00 90.62 190 HIS A CA 1
ATOM 1565 C C . HIS A 1 190 ? 26.801 -3.642 -39.372 1.00 90.62 190 HIS A C 1
ATOM 1567 O O . HIS A 1 190 ? 26.034 -4.568 -39.116 1.00 90.62 190 HIS A O 1
ATOM 1573 N N . GLN A 1 191 ? 27.373 -2.903 -38.415 1.00 85.12 191 GLN A N 1
ATOM 1574 C CA . GLN A 1 191 ? 27.095 -3.029 -36.977 1.00 85.12 191 GLN A CA 1
ATOM 1575 C C . GLN A 1 191 ? 26.094 -1.983 -36.452 1.00 85.12 191 GLN A C 1
ATOM 1577 O O . GLN A 1 191 ? 25.743 -2.041 -35.269 1.00 85.12 191 GLN A O 1
ATOM 1582 N N . LEU A 1 192 ? 25.659 -1.048 -37.308 1.00 80.56 192 LEU A N 1
ATOM 1583 C CA . LEU A 1 192 ? 24.556 -0.106 -37.070 1.00 80.56 192 LEU A CA 1
ATOM 1584 C C . LEU A 1 192 ? 23.195 -0.797 -37.209 1.00 80.56 192 LEU A C 1
ATOM 1586 O O . LEU A 1 192 ? 22.299 -0.434 -36.414 1.00 80.56 192 LEU A O 1
#

Secondary structure (DSSP, 8-state):
-HHHHHHHHHH-S-PPPEE-B----SS--HHHHHHHHHTT--HHHHHHHHHHHHHS--B--------HHHHHHHS-HHHHHHHHHHHHHTT---HHHHHHHT-PPPP--------EE-HHHHHHHHHHHHHHHHHHHHHHHHHHHHHHHHHHHHHHHHHHHHHHHHHHHHHHHHTT-SHHHHHHHHHHHTT-

Sequence (192 aa):
MYFMWLKTFDFNDDVERVPLIQFDFEHLNEEEQAFAALYDIPLALVKALAMVLNAQPSHQAKQTQFQFDTWLHSLSEAEKDTLLRALFEQGQLTRHQALALTRKEPVNTDENYQYWLTPEVISPFIEQAQSQLQQEQTAALAKKLAIEKAEKEKALTDIYNRREHYWQQAQEQADRTCASGYDAASRYLHQL

Foldseek 3Di:
DVLVQQLVVVVDQPGDKDAFEDDPLVDDDPVRVVVSVVSVRDNLLSLLSNVLPVVDDHHYPPPCPPPVVVVLVPDDPVVVVVVVVVCVVVVNDDPVRSVVVPDDDDDDDDDDRPGIDHSVSSVVSSVVSVVVVVVVVVVVVVVVVVVVVVVVVVVVVVVVVLLVVLQVQLVVLVVVVDPVSNVRSVVSVVVD

Radius of gyration: 35.69 Å; chains: 1; bounding box: 69×47×106 Å